Protein AF-A0A836TTW0-F1 (afdb_monomer_lite)

pLDDT: mean 84.46, std 12.42, range [43.44, 98.56]

Radius of gyration: 92.81 Å; chains: 1; bounding box: 149×37×256 Å

Sequence (320 aa):
MKIKDKFIVSSIVMGLIPAIVVTVMLSSFYLKEARISLEQVDKEESLQLVEDMKKTVMKTVATTVVILIIVYGAIGIILGKYISAPLSNFVNLAKDISKDLSSGQGSLQHRLDETRKDETGSIASVINELLEMYKELISKLSEAGQSVSLASNEVKSTVANTIDGLSESKSNIDQLVISMDQMTLAIAEVAKSASFTAATASKADAEAQQGNIVVGETVDSIKVLAEGFQQTTQVMEELRQDSDNIGSVLTVIEDIAEQTNLLALNAAIEAARAGEQGRGFAVVADEVRTLARRTQDSTVEIQTIVEHLQKTNRKCSLCY

Secondary structure (DSSP, 8-state):
--THHHHHHHHHHHHHHHHHHHHHHHHHHHHHHHHHHTTTS-TTHHHHHHHHHHHHHHHHHHHHHHHHHHHHHHHHHHHIIIIIHHHHHHHHHHHHHHHHHHTT---TT--------SHHHHHHHHHHHHHHHHHHHHHHHHHHHHHHHHHHHHHHHHHHHHHHHHHHHHHHHHHHHHHHHHHHHHHHHHHHHHHHHHHHHHHHHHHHHHHHHHHHHHHHHHHHHHHHHHHHHHHHHHHHHHHHHHHHHHHHHHHHHHHHHHHHHHHHHHHHHTGGGGHHHHHHHHHHHHHHHHHHHHHHHHHHHHHHHHHHHHHHHTT-

Structure (mmCIF, N/CA/C/O backbone):
data_AF-A0A836TTW0-F1
#
_entry.id   AF-A0A836TTW0-F1
#
loop_
_atom_site.group_PDB
_atom_site.id
_atom_site.type_symbol
_atom_site.label_atom_id
_atom_site.label_alt_id
_atom_site.label_comp_id
_atom_site.label_asym_id
_atom_site.label_entity_id
_atom_site.label_seq_id
_atom_site.pdbx_PDB_ins_code
_atom_site.Cartn_x
_atom_site.Cartn_y
_atom_site.Cartn_z
_atom_site.occupancy
_atom_site.B_iso_or_equiv
_atom_site.auth_seq_id
_atom_site.auth_comp_id
_atom_site.auth_asym_id
_atom_site.auth_atom_id
_atom_site.pdbx_PDB_model_num
ATOM 1 N N . MET A 1 1 ? 57.435 -0.333 -80.090 1.00 43.44 1 MET A N 1
ATOM 2 C CA . MET A 1 1 ? 57.136 0.405 -81.335 1.00 43.44 1 MET A CA 1
ATOM 3 C C . MET A 1 1 ? 55.752 0.013 -81.800 1.00 43.44 1 MET A C 1
ATOM 5 O O . MET A 1 1 ? 55.554 -1.026 -82.412 1.00 43.44 1 MET A O 1
ATOM 9 N N . LYS A 1 2 ? 54.772 0.759 -81.299 1.00 43.84 2 LYS A N 1
ATOM 10 C CA . LYS A 1 2 ? 53.334 0.481 -81.365 1.00 43.84 2 LYS A CA 1
ATOM 11 C C . LYS A 1 2 ? 52.746 1.378 -82.449 1.00 43.84 2 LYS A C 1
ATOM 13 O O . LYS A 1 2 ? 53.226 2.493 -82.549 1.00 43.84 2 LYS A O 1
ATOM 18 N N . ILE A 1 3 ? 51.750 0.893 -83.195 1.00 47.41 3 ILE A N 1
ATOM 19 C CA . ILE A 1 3 ? 50.693 1.550 -84.016 1.00 47.41 3 ILE A CA 1
ATOM 20 C C . ILE A 1 3 ? 50.911 3.022 -84.477 1.00 47.41 3 ILE A C 1
ATOM 22 O O . ILE A 1 3 ? 50.726 3.305 -85.656 1.00 47.41 3 ILE A O 1
ATOM 26 N N . LYS A 1 4 ? 51.345 3.925 -83.589 1.00 53.16 4 LYS A N 1
ATOM 27 C CA . LYS A 1 4 ? 51.879 5.286 -83.804 1.00 53.16 4 LYS A CA 1
ATOM 28 C C . LYS A 1 4 ? 52.775 5.424 -85.038 1.00 53.16 4 LYS A C 1
ATOM 30 O O . LYS A 1 4 ? 52.479 6.236 -85.908 1.00 53.16 4 LYS A O 1
ATOM 35 N N . ASP A 1 5 ? 53.827 4.611 -85.129 1.00 54.88 5 ASP A N 1
ATOM 36 C CA . ASP A 1 5 ? 54.750 4.694 -86.266 1.00 54.88 5 ASP A CA 1
ATOM 37 C C . ASP A 1 5 ? 54.059 4.179 -87.531 1.00 54.88 5 ASP A C 1
ATOM 39 O O . ASP A 1 5 ? 54.187 4.777 -88.587 1.00 54.88 5 ASP A O 1
ATOM 43 N N . LYS A 1 6 ? 53.220 3.140 -87.422 1.00 56.81 6 LYS A N 1
ATOM 44 C CA . LYS A 1 6 ? 52.509 2.564 -88.572 1.00 56.81 6 LYS A CA 1
ATOM 45 C C . LYS A 1 6 ? 51.498 3.517 -89.205 1.00 56.81 6 LYS A C 1
ATOM 47 O O . LYS A 1 6 ? 51.415 3.512 -90.421 1.00 56.81 6 LYS A O 1
ATOM 52 N N . PHE A 1 7 ? 50.742 4.312 -88.447 1.00 58.62 7 PHE A N 1
ATOM 53 C CA . PHE A 1 7 ? 49.696 5.162 -89.038 1.00 58.62 7 PHE A CA 1
ATOM 54 C C . PHE A 1 7 ? 50.272 6.409 -89.722 1.00 58.62 7 PHE A C 1
ATOM 56 O O . PHE A 1 7 ? 49.893 6.729 -90.846 1.00 58.62 7 PHE A O 1
ATOM 63 N N . ILE A 1 8 ? 51.245 7.069 -89.083 1.00 59.22 8 ILE A N 1
ATOM 64 C CA . ILE A 1 8 ? 51.940 8.226 -89.665 1.00 59.22 8 ILE A CA 1
ATOM 65 C C . ILE A 1 8 ? 52.774 7.778 -90.866 1.00 59.22 8 ILE A C 1
ATOM 67 O O . ILE A 1 8 ? 52.671 8.374 -91.935 1.00 59.22 8 ILE A O 1
ATOM 71 N N . VAL A 1 9 ? 53.535 6.685 -90.724 1.00 61.62 9 VAL A N 1
ATOM 72 C CA . VAL A 1 9 ? 54.310 6.123 -91.837 1.00 61.62 9 VAL A CA 1
ATOM 73 C C . VAL A 1 9 ? 53.377 5.653 -92.948 1.00 61.62 9 VAL A C 1
ATOM 75 O O . VAL A 1 9 ? 53.634 5.977 -94.094 1.00 61.62 9 VAL A O 1
ATOM 78 N N . SER A 1 10 ? 52.260 4.979 -92.653 1.00 63.03 10 SER A N 1
ATOM 79 C CA . SER A 1 10 ? 51.314 4.533 -93.687 1.00 63.03 10 SER A CA 1
ATOM 80 C C . SER A 1 10 ? 50.671 5.700 -94.433 1.00 63.03 10 SER A C 1
ATOM 82 O O . SER A 1 10 ? 50.582 5.638 -95.652 1.00 63.03 10 SER A O 1
ATOM 84 N N . SER A 1 11 ? 50.240 6.758 -93.740 1.00 63.38 11 SER A N 1
ATOM 85 C CA . SER A 1 11 ? 49.608 7.921 -94.380 1.00 63.38 11 SER A CA 1
ATOM 86 C C . SER A 1 11 ? 50.600 8.691 -95.260 1.00 63.38 11 SER A C 1
ATOM 88 O O . SER A 1 11 ? 50.298 9.030 -96.403 1.00 63.38 11 SER A O 1
ATOM 90 N N . ILE A 1 12 ? 51.836 8.867 -94.779 1.00 66.44 12 ILE A N 1
ATOM 91 C CA . ILE A 1 12 ? 52.916 9.483 -95.557 1.00 66.44 12 ILE A CA 1
ATOM 92 C C . ILE A 1 12 ? 53.273 8.620 -96.770 1.00 66.44 12 ILE A C 1
ATOM 94 O O . ILE A 1 12 ? 53.338 9.128 -97.884 1.00 66.44 12 ILE A O 1
ATOM 98 N N . VAL A 1 13 ? 53.458 7.312 -96.579 1.00 67.06 13 VAL A N 1
ATOM 99 C CA . VAL A 1 13 ? 53.825 6.367 -97.646 1.00 67.06 13 VAL A CA 1
ATOM 100 C C . VAL A 1 13 ? 52.740 6.294 -98.726 1.00 67.06 13 VAL A C 1
ATOM 102 O O . VAL A 1 13 ? 53.069 6.244 -99.911 1.00 67.06 13 VAL A O 1
ATOM 105 N N . MET A 1 14 ? 51.460 6.368 -98.349 1.00 70.06 14 MET A N 1
ATOM 106 C CA . MET A 1 14 ? 50.333 6.330 -99.288 1.00 70.06 14 MET A CA 1
ATOM 107 C C . MET A 1 14 ? 50.259 7.576 -100.189 1.00 70.06 14 MET A C 1
ATOM 109 O O . MET A 1 14 ? 49.816 7.459 -101.327 1.00 70.06 14 MET A O 1
ATOM 113 N N . GLY A 1 15 ? 50.726 8.742 -99.724 1.00 69.44 15 GLY A N 1
ATOM 114 C CA . GLY A 1 15 ? 50.803 9.973 -100.529 1.00 69.44 15 GLY A CA 1
ATOM 115 C C . GLY A 1 15 ? 52.112 10.137 -101.314 1.00 69.44 15 GLY A C 1
ATOM 116 O O . GLY A 1 15 ? 52.113 10.659 -102.431 1.00 69.44 15 GLY A O 1
ATOM 117 N N . LEU A 1 16 ? 53.232 9.655 -100.764 1.00 74.75 16 LEU A N 1
ATOM 118 C CA . LEU A 1 16 ? 54.568 9.816 -101.349 1.00 74.75 16 LEU A CA 1
ATOM 119 C C . LEU A 1 16 ? 54.784 8.920 -102.576 1.00 74.75 16 LEU A C 1
ATOM 121 O O . LEU A 1 16 ? 55.350 9.365 -103.574 1.00 74.75 16 LEU A O 1
ATOM 125 N N . ILE A 1 17 ? 54.322 7.664 -102.510 1.00 74.69 17 ILE A N 1
ATOM 126 C CA . ILE A 1 17 ? 54.526 6.678 -103.582 1.00 74.69 17 ILE A CA 1
ATOM 127 C C . ILE A 1 17 ? 53.859 7.124 -104.897 1.00 74.69 17 ILE A C 1
ATOM 129 O O . ILE A 1 17 ? 54.565 7.176 -105.906 1.00 74.69 17 ILE A O 1
ATOM 133 N N . PRO A 1 18 ? 52.564 7.506 -104.940 1.00 78.50 18 PRO A N 1
ATOM 134 C CA . PRO A 1 18 ? 51.927 7.953 -106.180 1.00 78.50 18 PRO A CA 1
ATOM 135 C C . PRO A 1 18 ? 52.595 9.198 -106.771 1.00 78.50 18 PRO A C 1
ATOM 137 O O . PRO A 1 18 ? 52.800 9.266 -107.980 1.00 78.50 18 PRO A O 1
ATOM 140 N N . ALA A 1 19 ? 52.988 10.160 -105.927 1.00 75.06 19 ALA A N 1
ATOM 141 C CA . ALA A 1 19 ? 53.633 11.395 -106.369 1.00 75.06 19 ALA A CA 1
ATOM 142 C C . ALA A 1 19 ? 55.003 11.138 -107.023 1.00 75.06 19 ALA A C 1
ATOM 144 O O . ALA A 1 19 ? 55.306 11.702 -108.078 1.00 75.06 19 ALA A O 1
ATOM 145 N N . ILE A 1 20 ? 55.815 10.244 -106.444 1.00 77.50 20 ILE A N 1
ATOM 146 C CA . ILE A 1 20 ? 57.096 9.834 -107.036 1.00 77.50 20 ILE A CA 1
ATOM 147 C C . ILE A 1 20 ? 56.867 9.072 -108.344 1.00 77.50 20 ILE A C 1
ATOM 149 O O . ILE A 1 20 ? 57.525 9.372 -109.338 1.00 77.50 20 ILE A O 1
ATOM 153 N N . VAL A 1 21 ? 55.916 8.131 -108.377 1.00 79.19 21 VAL A N 1
ATOM 154 C CA . VAL A 1 21 ? 55.604 7.345 -109.584 1.00 79.19 21 VAL A CA 1
ATOM 155 C C . VAL A 1 21 ? 55.172 8.252 -110.739 1.00 79.19 21 VAL A C 1
ATOM 157 O O . VAL A 1 21 ? 55.681 8.101 -111.849 1.00 79.19 21 VAL A O 1
ATOM 160 N N . VAL A 1 22 ? 54.303 9.234 -110.485 1.00 81.00 22 VAL A N 1
ATOM 161 C CA . VAL A 1 22 ? 53.867 10.216 -111.493 1.00 81.00 22 VAL A CA 1
ATOM 162 C C . VAL A 1 22 ? 55.042 11.062 -111.993 1.00 81.00 22 VAL A C 1
ATOM 164 O O . VAL A 1 22 ? 55.183 11.260 -113.198 1.00 81.00 22 VAL A O 1
ATOM 167 N N . THR A 1 23 ? 55.933 11.498 -111.097 1.00 79.50 23 THR A N 1
ATOM 168 C CA . THR A 1 23 ? 57.125 12.294 -111.453 1.00 79.50 23 THR A CA 1
ATOM 169 C C . THR A 1 23 ? 58.100 11.498 -112.334 1.00 79.50 23 THR A C 1
ATOM 171 O O . THR A 1 23 ? 58.610 12.005 -113.339 1.00 79.50 23 THR A O 1
ATOM 174 N N . VAL A 1 24 ? 58.323 10.220 -112.014 1.00 77.56 24 VAL A N 1
ATOM 175 C CA . VAL A 1 24 ? 59.167 9.318 -112.817 1.00 77.56 24 VAL A CA 1
ATOM 176 C C . VAL A 1 24 ? 58.512 8.999 -114.167 1.00 77.56 24 VAL A C 1
ATOM 178 O O . VAL A 1 24 ? 59.189 9.003 -115.194 1.00 77.56 24 VAL A O 1
ATOM 181 N N . MET A 1 25 ? 57.192 8.792 -114.213 1.00 79.81 25 MET A N 1
ATOM 182 C CA . MET A 1 25 ? 56.483 8.569 -115.478 1.00 79.81 25 MET A CA 1
ATOM 183 C C . MET A 1 25 ? 56.538 9.789 -116.402 1.00 79.81 25 MET A C 1
ATOM 185 O O . MET A 1 25 ? 56.925 9.637 -117.561 1.00 79.81 25 MET A O 1
ATOM 189 N N . LEU A 1 26 ? 56.232 10.991 -115.902 1.00 77.12 26 LEU A N 1
ATOM 190 C CA . LEU A 1 26 ? 56.311 12.236 -116.679 1.00 77.12 26 LEU A CA 1
ATOM 191 C C . LEU A 1 26 ? 57.721 12.462 -117.234 1.00 77.12 26 LEU A C 1
ATOM 193 O O . LEU A 1 26 ? 57.886 12.709 -118.424 1.00 77.12 26 LEU A O 1
ATOM 197 N N . SER A 1 27 ? 58.753 12.308 -116.404 1.00 75.31 27 SER A N 1
ATOM 198 C CA . SER A 1 27 ? 60.145 12.461 -116.851 1.00 75.31 27 SER A CA 1
ATOM 199 C C . SER A 1 27 ? 60.568 11.414 -117.888 1.00 75.31 27 SER A C 1
ATOM 201 O O . SER A 1 27 ? 61.250 11.755 -118.855 1.00 75.31 27 SER A O 1
ATOM 203 N N . SER A 1 28 ? 60.118 10.160 -117.753 1.00 74.19 28 SER A N 1
ATOM 204 C CA . SER A 1 28 ? 60.340 9.122 -118.770 1.00 74.19 28 SER A CA 1
ATOM 205 C C . SER A 1 28 ? 59.624 9.423 -120.094 1.00 74.19 28 SER A C 1
ATOM 207 O O . SER A 1 28 ? 60.166 9.139 -121.163 1.00 74.19 28 SER A O 1
ATOM 209 N N . PHE A 1 29 ? 58.442 10.047 -120.032 1.00 78.44 29 PHE A N 1
ATOM 210 C CA . PHE A 1 29 ? 57.673 10.477 -121.197 1.00 78.44 29 PHE A CA 1
ATOM 211 C C . PHE A 1 29 ? 58.389 11.606 -121.952 1.00 78.44 29 PHE A C 1
ATOM 213 O O . PHE A 1 29 ? 58.624 11.469 -123.152 1.00 78.44 29 PHE A O 1
ATOM 220 N N . TYR A 1 30 ? 58.849 12.649 -121.249 1.00 75.06 30 TYR A N 1
ATOM 221 C CA . TYR A 1 30 ? 59.622 13.745 -121.851 1.00 75.06 30 TYR A CA 1
ATOM 222 C C . TYR A 1 30 ? 60.936 13.267 -122.485 1.00 75.06 30 TYR A C 1
ATOM 224 O O . TYR A 1 30 ? 61.300 13.710 -123.573 1.00 75.06 30 TYR A O 1
ATOM 232 N N . LEU A 1 31 ? 61.638 12.320 -121.850 1.00 72.19 31 LEU A N 1
ATOM 233 C CA . LEU A 1 31 ? 62.840 11.713 -122.435 1.00 72.19 31 LEU A CA 1
ATOM 234 C C . LEU A 1 31 ? 62.533 10.910 -123.704 1.00 72.19 31 LEU A C 1
ATOM 236 O O . LEU A 1 31 ? 63.365 10.864 -124.610 1.00 72.19 31 LEU A O 1
ATOM 240 N N . LYS A 1 32 ? 61.361 10.267 -123.775 1.00 75.06 32 LYS A N 1
ATOM 241 C CA . LYS A 1 32 ? 60.930 9.514 -124.956 1.00 75.06 32 LYS A CA 1
ATOM 242 C C . LYS A 1 32 ? 60.561 10.445 -126.110 1.00 75.06 32 LYS A C 1
ATOM 244 O O . LYS A 1 32 ? 61.016 10.187 -127.220 1.00 75.06 32 LYS A O 1
ATOM 249 N N . GLU A 1 33 ? 59.809 11.518 -125.857 1.00 73.38 33 GLU A N 1
ATOM 250 C CA . GLU A 1 33 ? 59.508 12.538 -126.874 1.00 73.38 33 GLU A CA 1
ATOM 251 C C . GLU A 1 33 ? 60.786 13.159 -127.432 1.00 73.38 33 GLU A C 1
ATOM 253 O O . GLU A 1 33 ? 61.000 13.154 -128.638 1.00 73.38 33 GLU A O 1
ATOM 258 N N . ALA A 1 34 ? 61.689 13.607 -126.563 1.00 68.81 34 ALA A N 1
ATOM 259 C CA . ALA A 1 34 ? 62.902 14.268 -127.014 1.00 68.81 34 ALA A CA 1
ATOM 260 C C . ALA A 1 34 ? 63.887 13.318 -127.728 1.00 68.81 34 ALA A C 1
ATOM 262 O O . ALA A 1 34 ? 64.642 13.756 -128.592 1.00 68.81 34 ALA A O 1
ATOM 263 N N . ARG A 1 35 ? 63.841 12.004 -127.445 1.00 67.25 35 ARG A N 1
ATOM 264 C CA . ARG A 1 35 ? 64.564 10.986 -128.229 1.00 67.25 35 ARG A CA 1
ATOM 265 C C . ARG A 1 35 ? 64.017 10.860 -129.655 1.00 67.25 35 ARG A C 1
ATOM 267 O O . ARG A 1 35 ? 64.815 10.709 -130.571 1.00 67.25 35 ARG A O 1
ATOM 274 N N . ILE A 1 36 ? 62.695 10.928 -129.835 1.00 68.50 36 ILE A N 1
ATOM 275 C CA . ILE A 1 36 ? 62.040 10.864 -131.155 1.00 68.50 36 ILE A CA 1
ATOM 276 C C . ILE A 1 36 ? 62.398 12.106 -131.989 1.00 68.50 36 ILE A C 1
ATOM 278 O O . ILE A 1 36 ? 62.680 11.989 -133.177 1.00 68.50 36 ILE A O 1
ATOM 282 N N . SER A 1 37 ? 62.481 13.284 -131.363 1.00 64.81 37 SER A N 1
ATOM 283 C CA . SER A 1 37 ? 62.872 14.538 -132.027 1.00 64.81 37 SER A CA 1
ATOM 284 C C . SER A 1 37 ? 64.331 14.566 -132.511 1.00 64.81 37 SER A C 1
ATOM 286 O O . SER A 1 37 ? 64.659 15.325 -133.417 1.00 64.81 37 SER A O 1
ATOM 288 N N . LEU A 1 38 ? 65.213 13.756 -131.911 1.00 62.78 38 LEU A N 1
ATOM 289 C CA . LEU A 1 38 ? 66.653 13.716 -132.211 1.00 62.78 38 LEU A CA 1
ATOM 290 C C . LEU A 1 38 ? 67.035 12.680 -133.280 1.00 62.78 38 LEU A C 1
ATOM 292 O O . LEU A 1 38 ? 68.167 12.687 -133.754 1.00 62.78 38 LEU A O 1
ATOM 296 N N . GLU A 1 39 ? 66.096 11.835 -133.716 1.00 63.56 39 GLU A N 1
ATOM 297 C CA . GLU A 1 39 ? 66.309 10.814 -134.757 1.00 63.56 39 GLU A CA 1
ATOM 298 C C . GLU A 1 39 ? 66.408 11.408 -136.185 1.00 63.56 39 GLU A C 1
ATOM 300 O O . GLU A 1 39 ? 66.714 10.692 -137.135 1.00 63.56 39 GLU A O 1
ATOM 305 N N . GLN A 1 40 ? 66.203 12.726 -136.345 1.00 59.44 40 GLN A N 1
ATOM 306 C CA . GLN A 1 40 ? 66.299 13.463 -137.619 1.00 59.44 40 GLN A CA 1
ATOM 307 C C . GLN A 1 40 ? 67.584 14.314 -137.772 1.00 59.44 40 GLN A C 1
ATOM 309 O O . GLN A 1 40 ? 67.710 15.045 -138.753 1.00 59.44 40 GLN A O 1
ATOM 314 N N . VAL A 1 41 ? 68.539 14.226 -136.835 1.00 57.00 41 VAL A N 1
ATOM 315 C CA . VAL A 1 41 ? 69.765 15.055 -136.779 1.00 57.00 41 VAL A CA 1
ATOM 316 C C . VAL A 1 41 ? 71.024 14.169 -136.805 1.00 57.00 41 VAL A C 1
ATOM 318 O O . VAL A 1 41 ? 70.976 13.009 -136.401 1.00 57.00 41 VAL A O 1
ATOM 321 N N . ASP A 1 42 ? 72.141 14.700 -137.312 1.00 56.28 42 ASP A N 1
ATOM 322 C CA . ASP A 1 42 ? 73.424 14.009 -137.521 1.00 56.28 42 ASP A CA 1
ATOM 323 C C . ASP A 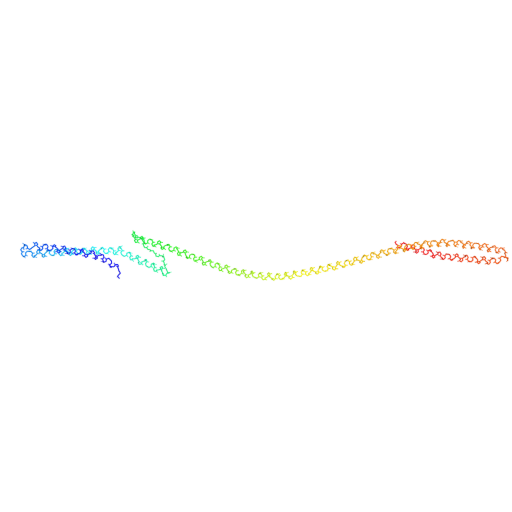1 42 ? 73.914 13.200 -136.290 1.00 56.28 42 ASP A C 1
ATOM 325 O O . ASP A 1 42 ? 73.687 13.568 -135.129 1.00 56.28 42 ASP A O 1
ATOM 329 N N . LYS A 1 43 ? 74.558 12.050 -136.535 1.00 59.44 43 LYS A N 1
ATOM 330 C CA . LYS A 1 43 ? 74.733 10.960 -135.543 1.00 59.44 43 LYS A CA 1
ATOM 331 C C . LYS A 1 43 ? 75.721 11.262 -134.408 1.00 59.44 43 LYS A C 1
ATOM 333 O O . LYS A 1 43 ? 75.663 10.580 -133.388 1.00 59.44 43 LYS A O 1
ATOM 338 N N . GLU A 1 44 ? 76.607 12.245 -134.559 1.00 58.97 44 GLU A N 1
ATOM 339 C CA . GLU A 1 44 ? 77.603 12.601 -133.530 1.00 58.97 44 GLU A CA 1
ATOM 340 C C . GLU A 1 44 ? 77.132 13.717 -132.579 1.00 58.97 44 GLU A C 1
ATOM 342 O O . GLU A 1 44 ? 77.328 13.599 -131.369 1.00 58.97 44 GLU A O 1
ATOM 347 N N . GLU A 1 45 ? 76.436 14.750 -133.071 1.00 60.03 45 GLU A N 1
ATOM 348 C CA . GLU A 1 45 ? 75.935 15.865 -132.238 1.00 60.03 45 GLU A CA 1
ATOM 349 C C . GLU A 1 45 ? 74.700 15.473 -131.403 1.00 60.03 45 GLU A C 1
ATOM 351 O O . GLU A 1 45 ? 74.542 15.882 -130.249 1.00 60.03 45 GLU A O 1
ATOM 356 N N . SER A 1 46 ? 73.843 14.606 -131.952 1.00 60.72 46 SER A N 1
ATOM 357 C CA . SER A 1 46 ? 72.634 14.108 -131.279 1.00 60.72 46 SER A CA 1
ATOM 358 C C . SER A 1 46 ? 72.942 13.273 -130.028 1.00 60.72 46 SER A C 1
ATOM 360 O O . SER A 1 46 ? 72.185 13.311 -129.057 1.00 60.72 46 SER A O 1
ATOM 362 N N . LEU A 1 47 ? 74.071 12.556 -129.999 1.00 65.25 47 LEU A N 1
ATOM 363 C CA . LEU A 1 47 ? 74.461 11.696 -128.877 1.00 65.25 47 LEU A CA 1
ATOM 364 C C . LEU A 1 47 ? 74.856 12.503 -127.629 1.00 65.25 47 LEU A C 1
ATOM 366 O O . LEU A 1 47 ? 74.409 12.164 -126.530 1.00 65.25 47 LEU A O 1
ATOM 370 N N . GLN A 1 48 ? 75.603 13.601 -127.795 1.00 66.81 48 GLN A N 1
ATOM 371 C CA . GLN A 1 48 ? 75.956 14.499 -126.686 1.00 66.81 48 GLN A CA 1
ATOM 372 C C . GLN A 1 48 ? 74.729 15.244 -126.146 1.00 66.81 48 GLN A C 1
ATOM 374 O O . GLN A 1 48 ? 74.541 15.323 -124.930 1.00 66.81 48 GLN A O 1
ATOM 379 N N . LEU A 1 49 ? 73.835 15.703 -127.031 1.00 69.75 49 LEU A N 1
ATOM 380 C CA . LEU A 1 49 ? 72.612 16.397 -126.625 1.00 69.75 49 LEU A CA 1
ATOM 381 C C . LEU A 1 49 ? 71.670 15.480 -125.824 1.00 69.75 49 LEU A C 1
ATOM 383 O O . LEU A 1 49 ? 71.122 15.891 -124.800 1.00 69.75 49 LEU A O 1
ATOM 387 N N . VAL A 1 50 ? 71.516 14.213 -126.239 1.00 70.62 50 VAL A N 1
ATOM 388 C CA . VAL A 1 50 ? 70.745 13.210 -125.482 1.00 70.62 50 VAL A CA 1
ATOM 389 C C . VAL A 1 50 ? 71.363 12.963 -124.105 1.00 70.62 50 VAL A C 1
ATOM 391 O O . VAL A 1 50 ? 70.630 12.768 -123.134 1.00 70.62 50 VAL A O 1
ATOM 394 N N . GLU A 1 51 ? 72.689 12.944 -123.993 1.00 74.88 51 GLU A N 1
ATOM 395 C CA . GLU A 1 51 ? 73.375 12.656 -122.733 1.00 74.88 51 GLU A CA 1
ATOM 396 C C . GLU A 1 51 ? 73.270 13.813 -121.727 1.00 74.88 51 GLU A C 1
ATOM 398 O O . GLU A 1 51 ? 72.961 13.582 -120.552 1.00 74.88 51 GLU A O 1
ATOM 403 N N . ASP A 1 52 ? 73.392 15.059 -122.183 1.00 75.44 52 ASP A N 1
ATOM 404 C CA . ASP A 1 52 ? 73.190 16.244 -121.341 1.00 75.44 52 ASP A CA 1
ATOM 405 C C . ASP A 1 52 ? 71.724 16.448 -120.955 1.00 75.44 52 ASP A C 1
ATOM 407 O O . ASP A 1 52 ? 71.403 16.830 -119.822 1.00 75.44 52 ASP A O 1
ATOM 411 N N . MET A 1 53 ? 70.803 16.104 -121.851 1.00 75.31 53 MET A N 1
ATOM 412 C CA . MET A 1 53 ? 69.377 16.141 -121.565 1.00 75.31 53 MET A CA 1
ATOM 413 C C . MET A 1 53 ? 68.974 15.027 -120.584 1.00 75.31 53 MET A C 1
ATOM 415 O O . MET A 1 53 ? 68.217 15.283 -119.647 1.00 75.31 53 MET A O 1
ATOM 419 N N . LYS A 1 54 ? 69.560 13.822 -120.686 1.00 75.62 54 LYS A N 1
ATOM 420 C CA . LYS A 1 54 ? 69.430 12.767 -119.662 1.00 75.62 54 LYS A CA 1
ATOM 421 C C . LYS A 1 54 ? 69.964 13.219 -118.306 1.00 75.62 54 LYS A C 1
ATOM 423 O O . LYS A 1 54 ? 69.297 12.988 -117.299 1.00 75.62 54 LYS A O 1
ATOM 428 N N . LYS A 1 55 ? 71.128 13.878 -118.256 1.00 78.19 55 LYS A N 1
ATOM 429 C CA . LYS A 1 55 ? 71.683 14.431 -117.007 1.00 78.19 55 LYS A CA 1
ATOM 430 C C . LYS A 1 55 ? 70.775 15.502 -116.409 1.00 78.19 55 LYS A C 1
ATOM 432 O O . LYS A 1 55 ? 70.536 15.486 -115.203 1.00 78.19 55 LYS A O 1
ATOM 437 N N . THR A 1 56 ? 70.234 16.397 -117.234 1.00 77.81 56 THR A N 1
ATOM 438 C CA . THR A 1 56 ? 69.338 17.472 -116.786 1.00 77.81 56 THR A CA 1
ATOM 439 C C . THR A 1 56 ? 68.021 16.911 -116.251 1.00 77.81 56 THR A C 1
ATOM 441 O O . THR A 1 56 ? 67.606 17.293 -115.159 1.00 77.81 56 THR A O 1
ATOM 444 N N . VAL A 1 57 ? 67.416 15.942 -116.948 1.00 79.62 57 VAL A N 1
ATOM 445 C CA . VAL A 1 57 ? 66.195 15.263 -116.484 1.00 79.62 57 VAL A CA 1
ATOM 446 C C . VAL A 1 57 ? 66.454 14.432 -115.224 1.00 79.62 57 VAL A C 1
ATOM 448 O O . VAL A 1 57 ? 65.676 14.503 -114.278 1.00 79.62 57 VAL A O 1
ATOM 451 N N . MET A 1 58 ? 67.562 13.687 -115.139 1.00 78.69 58 MET A N 1
ATOM 452 C CA . MET A 1 58 ? 67.899 12.967 -113.903 1.00 78.69 58 MET A CA 1
ATOM 453 C C . MET A 1 58 ? 68.116 13.920 -112.726 1.00 78.69 58 MET A C 1
ATOM 455 O O . MET A 1 58 ? 67.687 13.617 -111.614 1.00 78.69 58 MET A O 1
ATOM 459 N N . LYS A 1 59 ? 68.728 15.088 -112.955 1.00 82.12 59 LYS A N 1
ATOM 460 C CA . LYS A 1 59 ? 68.927 16.096 -111.911 1.00 82.12 59 LYS A CA 1
ATOM 461 C C . LYS A 1 59 ? 67.601 16.698 -111.440 1.00 82.12 59 LYS A C 1
ATOM 463 O O . LYS A 1 59 ? 67.426 16.841 -110.235 1.00 82.12 59 LYS A O 1
ATOM 468 N N . THR A 1 60 ? 66.663 17.011 -112.338 1.00 78.50 60 THR A N 1
ATOM 469 C CA . THR A 1 60 ? 65.343 17.554 -111.959 1.00 78.50 60 THR A CA 1
ATOM 470 C C . THR A 1 60 ? 64.451 16.517 -111.273 1.00 78.50 60 THR A C 1
ATOM 472 O O . THR A 1 60 ? 63.749 16.844 -110.315 1.00 78.50 60 THR A O 1
ATOM 475 N N . VAL A 1 61 ? 64.507 15.248 -111.686 1.00 82.12 61 VAL A N 1
ATOM 476 C CA . VAL A 1 61 ? 63.819 14.146 -110.988 1.00 82.12 61 VAL A CA 1
ATOM 477 C C . VAL A 1 61 ? 64.421 13.926 -109.600 1.00 82.12 61 VAL A C 1
ATOM 479 O O . VAL A 1 61 ? 63.690 13.822 -108.619 1.00 82.12 61 VAL A O 1
ATOM 482 N N . ALA A 1 62 ? 65.750 13.917 -109.478 1.00 81.88 62 ALA A N 1
ATOM 483 C CA . ALA A 1 62 ? 66.407 13.762 -108.184 1.00 81.88 62 ALA A CA 1
ATOM 484 C C . ALA A 1 62 ? 66.050 14.905 -107.218 1.00 81.88 62 ALA A C 1
ATOM 486 O O . ALA A 1 62 ? 65.721 14.644 -106.062 1.00 81.88 62 ALA A O 1
ATOM 487 N N . THR A 1 63 ? 66.051 16.164 -107.673 1.00 82.69 63 THR A N 1
ATOM 488 C CA . THR A 1 63 ? 65.697 17.305 -106.810 1.00 82.69 63 THR A CA 1
ATOM 489 C C . THR A 1 63 ? 64.226 17.299 -106.404 1.00 82.69 63 THR A C 1
ATOM 491 O O . THR A 1 63 ? 63.927 17.546 -105.238 1.00 82.69 63 THR A O 1
ATOM 494 N N . THR A 1 64 ? 63.301 16.970 -107.310 1.00 80.56 64 THR A N 1
ATOM 495 C CA . THR A 1 64 ? 61.864 16.878 -106.987 1.00 80.56 64 THR A CA 1
ATOM 496 C C . THR A 1 64 ? 61.562 15.751 -106.000 1.00 80.56 64 THR A C 1
ATOM 498 O O . THR A 1 64 ? 60.827 15.972 -105.038 1.00 80.56 64 THR A O 1
ATOM 501 N N . VAL A 1 65 ? 62.186 14.578 -106.153 1.00 82.69 65 VAL A N 1
ATOM 502 C CA . VAL A 1 65 ? 62.055 13.470 -105.190 1.00 82.69 65 VAL A CA 1
ATOM 503 C C . VAL A 1 65 ? 62.604 13.862 -103.815 1.00 82.69 65 VAL A C 1
ATOM 505 O O . VAL A 1 65 ? 61.947 13.608 -102.806 1.00 82.69 65 VAL A O 1
ATOM 508 N N . VAL A 1 66 ? 63.758 14.536 -103.753 1.00 86.00 66 VAL A N 1
ATOM 509 C CA . VAL A 1 66 ? 64.324 15.033 -102.486 1.00 86.00 66 VAL A CA 1
ATOM 510 C C . VAL A 1 66 ? 63.389 16.045 -101.817 1.00 86.00 66 VAL A C 1
ATOM 512 O O . VAL A 1 66 ? 63.147 15.940 -100.616 1.00 86.00 66 VAL A O 1
ATOM 515 N N . ILE A 1 67 ? 62.802 16.979 -102.574 1.00 85.50 67 ILE A N 1
ATOM 516 C CA . ILE A 1 67 ? 61.832 17.950 -102.041 1.00 85.50 67 ILE A CA 1
ATOM 517 C C . ILE A 1 67 ? 60.595 17.236 -101.487 1.00 85.50 67 ILE A C 1
ATOM 519 O O . ILE A 1 67 ? 60.160 17.558 -100.384 1.00 85.50 67 ILE A O 1
ATOM 523 N N . LEU A 1 68 ? 60.053 16.240 -102.196 1.00 83.19 68 LEU A N 1
ATOM 524 C CA . LEU A 1 68 ? 58.912 15.461 -101.707 1.00 83.19 68 LEU A CA 1
ATOM 525 C C . LEU A 1 68 ? 59.252 14.728 -100.404 1.00 83.19 68 LEU A C 1
ATOM 527 O O . LEU A 1 68 ? 58.482 14.803 -99.448 1.00 83.19 68 LEU A O 1
ATOM 531 N N . ILE A 1 69 ? 60.420 14.088 -100.319 1.00 83.75 69 ILE A N 1
ATOM 532 C CA . ILE A 1 69 ? 60.875 13.426 -99.087 1.00 83.75 69 ILE A CA 1
ATOM 533 C C . ILE A 1 69 ? 60.978 14.432 -97.932 1.00 83.75 69 ILE A C 1
ATOM 535 O O . ILE A 1 69 ? 60.523 14.137 -96.827 1.00 83.75 69 ILE A O 1
ATOM 539 N N . ILE A 1 70 ? 61.516 15.630 -98.179 1.00 85.88 70 ILE A N 1
ATOM 540 C CA . ILE A 1 70 ? 61.640 16.681 -97.159 1.00 85.88 70 ILE A CA 1
ATOM 541 C C . ILE A 1 70 ? 60.264 17.188 -96.713 1.00 85.88 70 ILE A C 1
ATOM 543 O O . ILE A 1 70 ? 60.021 17.281 -95.513 1.00 85.88 70 ILE A O 1
ATOM 547 N N . VAL A 1 71 ? 59.353 17.489 -97.642 1.00 84.38 71 VAL A N 1
ATOM 548 C CA . VAL A 1 71 ? 58.016 18.028 -97.331 1.00 84.38 71 VAL A CA 1
ATOM 549 C C . VAL A 1 71 ? 57.196 17.023 -96.532 1.00 84.38 71 VAL A C 1
ATOM 551 O O . VAL A 1 71 ? 56.661 17.354 -95.477 1.00 84.38 71 VAL A O 1
ATOM 554 N N . TYR A 1 72 ? 57.133 15.775 -96.982 1.00 82.06 72 TYR A N 1
ATOM 555 C CA . TYR A 1 72 ? 56.392 14.741 -96.270 1.00 82.06 72 TYR A CA 1
ATOM 556 C C . TYR A 1 72 ? 57.076 14.311 -94.968 1.00 82.06 72 TYR A C 1
ATOM 558 O O . TYR A 1 72 ? 56.388 14.004 -93.994 1.00 82.06 72 TYR A O 1
ATOM 566 N N . GLY A 1 73 ? 58.411 14.346 -94.908 1.00 81.69 73 GLY A N 1
ATOM 567 C CA . GLY A 1 73 ? 59.163 14.181 -93.666 1.00 81.69 73 GLY A CA 1
ATOM 568 C C . GLY A 1 73 ? 58.835 15.281 -92.653 1.00 81.69 73 GLY A C 1
ATOM 569 O O . GLY A 1 73 ? 58.541 14.985 -91.495 1.00 81.69 73 GLY A O 1
ATOM 570 N N . ALA A 1 74 ? 58.788 16.542 -93.093 1.00 82.75 74 ALA A N 1
ATOM 571 C CA . ALA A 1 74 ? 58.397 17.682 -92.269 1.00 82.75 74 ALA A CA 1
ATOM 572 C C . ALA A 1 74 ? 56.940 17.572 -91.790 1.00 82.75 74 ALA A C 1
ATOM 574 O O . ALA A 1 74 ? 56.682 17.742 -90.599 1.00 82.75 74 ALA A O 1
ATOM 575 N N . ILE A 1 75 ? 55.999 17.207 -92.669 1.00 81.56 75 ILE A N 1
ATOM 576 C CA . ILE A 1 75 ? 54.595 16.956 -92.301 1.00 81.56 75 ILE A CA 1
ATOM 577 C C . ILE A 1 75 ? 54.500 15.825 -91.268 1.00 81.56 75 ILE A C 1
ATOM 579 O O . ILE A 1 75 ? 53.784 15.957 -90.276 1.00 81.56 75 ILE A O 1
ATOM 583 N N . GLY A 1 76 ? 55.261 14.742 -91.441 1.00 79.00 76 GLY A N 1
ATOM 584 C CA . GLY A 1 76 ? 55.310 13.640 -90.482 1.00 79.00 76 GLY A CA 1
ATOM 585 C C . GLY A 1 76 ? 55.823 14.052 -89.106 1.00 79.00 76 GLY A C 1
ATOM 586 O O . GLY A 1 76 ? 55.236 13.675 -88.090 1.00 79.00 76 GLY A O 1
ATOM 587 N N . ILE A 1 77 ? 56.874 14.874 -89.061 1.00 79.38 77 ILE A N 1
ATOM 588 C CA . ILE A 1 77 ? 57.410 15.428 -87.812 1.00 79.38 77 ILE A CA 1
ATOM 589 C C . ILE A 1 77 ? 56.383 16.359 -87.151 1.00 79.38 77 ILE A C 1
ATOM 591 O O . ILE A 1 77 ? 56.176 16.268 -85.940 1.00 79.38 77 ILE A O 1
ATOM 595 N N . ILE A 1 78 ? 55.701 17.210 -87.925 1.00 78.50 78 ILE A N 1
ATOM 596 C CA . ILE A 1 78 ? 54.667 18.124 -87.420 1.00 78.50 78 ILE A CA 1
ATOM 597 C C . ILE A 1 78 ? 53.489 17.332 -86.835 1.00 78.50 78 ILE A C 1
ATOM 599 O O . ILE A 1 78 ? 53.146 17.528 -85.672 1.00 78.50 78 ILE A O 1
ATOM 603 N N . LEU A 1 79 ? 52.913 16.379 -87.572 1.00 76.62 79 LEU A N 1
ATOM 604 C CA . LEU A 1 79 ? 51.796 15.557 -87.083 1.00 76.62 79 LEU A CA 1
ATOM 605 C C . LEU A 1 79 ? 52.198 14.694 -85.875 1.00 76.62 79 LEU A C 1
ATOM 607 O O . LEU A 1 79 ? 51.441 14.554 -84.909 1.00 76.62 79 LEU A O 1
ATOM 611 N N . GLY A 1 80 ? 53.414 14.143 -85.889 1.00 74.88 80 GLY A N 1
ATOM 612 C CA . GLY A 1 80 ? 53.954 13.362 -84.780 1.00 74.88 80 GLY A CA 1
ATOM 613 C C . GLY A 1 80 ? 54.115 14.186 -83.501 1.00 74.88 80 GLY A C 1
ATOM 614 O O . GLY A 1 80 ? 53.739 13.722 -82.420 1.00 74.88 80 GLY A O 1
ATOM 615 N N . LYS A 1 81 ? 54.637 15.412 -83.621 1.00 75.19 81 LYS A N 1
ATOM 616 C CA . LYS A 1 81 ? 54.933 16.290 -82.483 1.00 75.19 81 LYS A CA 1
ATOM 617 C C . LYS A 1 81 ? 53.702 17.041 -81.967 1.00 75.19 81 LYS A C 1
ATOM 619 O O . LYS A 1 81 ? 53.545 17.140 -80.756 1.00 75.19 81 LYS A O 1
ATOM 624 N N . TYR A 1 82 ? 52.822 17.518 -82.848 1.00 72.25 82 TYR A N 1
ATOM 625 C CA . TYR A 1 82 ? 51.675 18.355 -82.469 1.00 72.25 82 TYR A CA 1
ATOM 626 C C . TYR A 1 82 ? 50.376 17.576 -82.212 1.00 72.25 82 TYR A C 1
ATOM 628 O O . TYR A 1 82 ? 49.535 18.046 -81.450 1.00 72.25 82 TYR A O 1
ATOM 636 N N . ILE A 1 83 ? 50.203 16.377 -82.783 1.00 71.12 83 ILE A N 1
ATOM 637 C CA . ILE A 1 83 ? 48.977 15.577 -82.593 1.00 71.12 83 ILE A CA 1
ATOM 638 C C . ILE A 1 83 ? 49.268 14.312 -81.783 1.00 71.12 83 ILE A C 1
ATOM 640 O O . ILE A 1 83 ? 48.662 14.076 -80.740 1.00 71.12 83 ILE A O 1
ATOM 644 N N . SER A 1 84 ? 50.225 13.496 -82.231 1.00 74.19 84 SER A N 1
ATOM 645 C CA . SER A 1 84 ? 50.402 12.143 -81.678 1.00 74.19 84 SER A CA 1
ATOM 646 C C . SER A 1 84 ? 51.081 12.111 -80.308 1.00 74.19 84 SER A C 1
ATOM 648 O O . SER A 1 84 ? 50.712 11.299 -79.462 1.00 74.19 84 SER A O 1
ATOM 650 N N . ALA A 1 85 ? 52.077 12.969 -80.072 1.00 70.19 85 ALA A N 1
ATOM 651 C CA . ALA A 1 85 ? 52.746 13.065 -78.777 1.00 70.19 85 ALA A CA 1
ATOM 652 C C . ALA A 1 85 ? 51.786 13.472 -77.638 1.00 70.19 85 ALA A C 1
ATOM 654 O O . ALA A 1 85 ? 51.676 12.702 -76.677 1.00 70.19 85 ALA A O 1
ATOM 655 N N . PRO A 1 86 ? 51.034 14.586 -77.734 1.00 69.31 86 PRO A N 1
ATOM 656 C CA . PRO A 1 86 ? 50.148 14.991 -76.648 1.00 69.31 86 PRO A CA 1
ATOM 657 C C . PRO A 1 86 ? 48.975 14.025 -76.436 1.00 69.31 86 PRO A C 1
ATOM 659 O O . PRO A 1 86 ? 48.648 13.731 -75.291 1.00 69.31 86 PRO A O 1
ATOM 662 N N . LEU A 1 87 ? 48.410 13.435 -77.498 1.00 70.62 87 LEU A N 1
ATOM 663 C CA . LEU A 1 87 ? 47.358 12.421 -77.354 1.00 70.62 87 LEU A CA 1
ATOM 664 C C . LEU A 1 87 ? 47.870 11.156 -76.644 1.00 70.62 87 LEU A C 1
ATOM 666 O O . LEU A 1 87 ? 47.165 10.561 -75.835 1.00 70.62 87 LEU A O 1
ATOM 670 N N . SER A 1 88 ? 49.118 10.750 -76.898 1.00 71.75 88 SER A N 1
ATOM 671 C CA . SER A 1 88 ? 49.707 9.596 -76.209 1.00 71.75 88 SER A CA 1
ATOM 672 C C . SER A 1 88 ? 49.995 9.863 -74.731 1.00 71.75 88 SER A C 1
ATOM 674 O O . SER A 1 88 ? 49.766 8.984 -73.904 1.00 71.75 88 SER A O 1
ATOM 676 N N . ASN A 1 89 ? 50.442 11.076 -74.392 1.00 71.38 89 ASN A N 1
ATOM 677 C CA . ASN A 1 89 ? 50.649 11.482 -73.002 1.00 71.38 89 ASN A CA 1
ATOM 678 C C . ASN A 1 89 ? 49.317 11.527 -72.250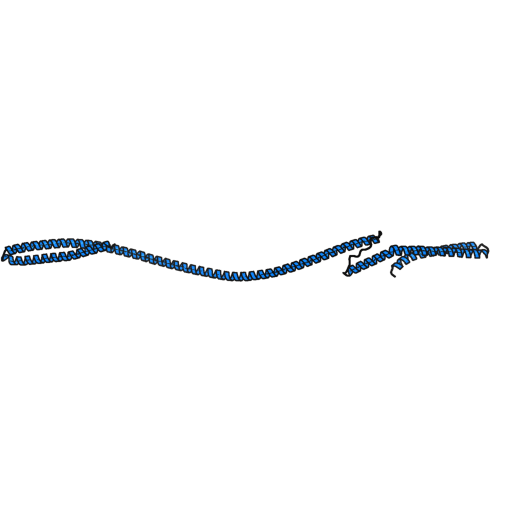 1.00 71.38 89 ASN A C 1
ATOM 680 O O . ASN A 1 89 ? 49.229 11.013 -71.140 1.00 71.38 89 ASN A O 1
ATOM 684 N N . PHE A 1 90 ? 48.273 12.043 -72.900 1.00 72.62 90 PHE A N 1
ATOM 685 C CA . PHE A 1 90 ? 46.911 12.049 -72.381 1.00 72.62 90 PHE A CA 1
ATOM 686 C C . PHE A 1 90 ? 46.392 10.631 -72.097 1.00 72.62 90 PHE A C 1
ATOM 688 O O . PHE A 1 90 ? 45.921 10.354 -71.000 1.00 72.62 90 PHE A O 1
ATOM 695 N N . VAL A 1 91 ? 46.529 9.702 -73.050 1.00 77.25 91 VAL A N 1
ATOM 696 C CA . VAL A 1 91 ? 46.074 8.309 -72.880 1.00 77.25 91 VAL A CA 1
ATOM 697 C C . VAL A 1 91 ? 46.855 7.581 -71.787 1.00 77.25 91 VAL A C 1
ATOM 699 O O . VAL A 1 91 ? 46.265 6.808 -71.037 1.00 77.25 91 VAL A O 1
ATOM 702 N N . ASN A 1 92 ? 48.165 7.808 -71.679 1.00 76.25 92 ASN A N 1
ATOM 703 C CA . ASN A 1 92 ? 48.965 7.192 -70.622 1.00 76.25 92 ASN A CA 1
ATOM 704 C C . ASN A 1 92 ? 48.563 7.731 -69.245 1.00 76.25 92 ASN A C 1
ATOM 706 O O . ASN A 1 92 ? 48.314 6.935 -68.349 1.00 76.25 92 ASN A O 1
ATOM 710 N N . LEU A 1 93 ? 48.387 9.048 -69.109 1.00 72.94 93 LEU A N 1
ATOM 711 C CA . LEU A 1 93 ? 47.946 9.663 -67.858 1.00 72.94 93 LEU A CA 1
ATOM 712 C C . LEU A 1 93 ? 46.528 9.213 -67.469 1.00 72.94 93 LEU A C 1
ATOM 714 O O . LEU A 1 93 ? 46.295 8.844 -66.325 1.00 72.94 93 LEU A O 1
ATOM 718 N N . ALA A 1 94 ? 45.596 9.146 -68.424 1.00 71.31 94 ALA A N 1
ATOM 719 C CA . ALA A 1 94 ? 44.255 8.609 -68.190 1.00 71.31 94 ALA A CA 1
ATOM 720 C C . ALA A 1 94 ? 44.282 7.126 -67.780 1.00 71.31 94 ALA A C 1
ATOM 722 O O . ALA A 1 94 ? 43.485 6.688 -66.950 1.00 71.31 94 ALA A O 1
ATOM 723 N N . LYS A 1 95 ? 45.216 6.344 -68.333 1.00 75.69 95 LYS A N 1
ATOM 724 C CA . LYS A 1 95 ? 45.417 4.941 -67.967 1.00 75.69 95 LYS A CA 1
ATOM 725 C C . LYS A 1 95 ? 46.004 4.791 -66.565 1.00 75.69 95 LYS A C 1
ATOM 727 O O . LYS A 1 95 ? 45.579 3.887 -65.851 1.00 75.69 95 LYS A O 1
ATOM 732 N N . ASP A 1 96 ? 46.937 5.653 -66.183 1.00 74.06 96 ASP A N 1
ATOM 733 C CA . ASP A 1 96 ? 47.537 5.652 -64.849 1.00 74.06 96 ASP A CA 1
ATOM 734 C C . ASP A 1 96 ? 46.494 6.058 -63.799 1.00 74.06 96 ASP A C 1
ATOM 736 O O . ASP A 1 96 ? 46.276 5.312 -62.849 1.00 74.06 96 ASP A O 1
ATOM 740 N N . ILE A 1 97 ? 45.715 7.117 -64.058 1.00 73.50 97 ILE A N 1
ATOM 741 C CA . ILE A 1 97 ? 44.563 7.509 -63.228 1.00 73.50 97 ILE A CA 1
ATOM 742 C C . ILE A 1 97 ? 43.565 6.347 -63.102 1.00 73.50 97 ILE A C 1
ATOM 744 O O . ILE A 1 97 ? 43.164 5.985 -61.999 1.00 73.50 97 ILE A O 1
ATOM 748 N N . SER A 1 98 ? 43.179 5.712 -64.213 1.00 71.81 98 SER A N 1
ATOM 749 C CA . SER A 1 98 ? 42.241 4.581 -64.197 1.00 71.81 98 SER A CA 1
ATOM 750 C C . SER A 1 98 ? 42.779 3.382 -63.410 1.00 71.81 98 SER A C 1
ATOM 752 O O . SER A 1 98 ? 42.027 2.743 -62.671 1.00 71.81 98 SER A O 1
ATOM 754 N N . LYS A 1 99 ? 44.076 3.086 -63.536 1.00 73.38 99 LYS A N 1
ATOM 755 C CA . LYS A 1 99 ? 44.729 1.999 -62.809 1.00 73.38 99 LYS A CA 1
ATOM 756 C C . LYS A 1 99 ? 44.760 2.288 -61.310 1.00 73.38 99 LYS A C 1
ATOM 758 O O . LYS A 1 99 ? 44.380 1.415 -60.530 1.00 73.38 99 LYS A O 1
ATOM 763 N N . ASP A 1 100 ? 45.119 3.505 -60.924 1.00 71.38 100 ASP A N 1
ATOM 764 C CA . ASP A 1 100 ? 45.175 3.918 -59.525 1.00 71.38 100 ASP A CA 1
ATOM 765 C C . ASP A 1 100 ? 43.779 3.886 -58.892 1.00 71.38 100 ASP A C 1
ATOM 767 O O . ASP A 1 100 ? 43.610 3.275 -57.834 1.00 71.38 100 ASP A O 1
ATOM 771 N N . LEU A 1 101 ? 42.754 4.404 -59.580 1.00 68.56 101 LEU A N 1
ATOM 772 C CA . LEU A 1 101 ? 41.353 4.311 -59.146 1.00 68.56 101 LEU A CA 1
ATOM 773 C C . LEU A 1 101 ? 40.886 2.855 -58.987 1.00 68.56 101 LEU A C 1
ATOM 775 O O . LEU A 1 101 ? 40.266 2.518 -57.981 1.00 68.56 101 LEU A O 1
ATOM 779 N N . SER A 1 102 ? 41.215 1.971 -59.935 1.00 66.88 102 SER A N 1
ATOM 780 C CA . SER A 1 102 ? 40.808 0.556 -59.880 1.00 66.88 102 SER A CA 1
ATOM 781 C C . SER A 1 102 ? 41.506 -0.254 -58.780 1.00 66.88 102 SER A C 1
ATOM 783 O O . SER A 1 102 ? 40.993 -1.282 -58.346 1.00 66.88 102 SER A O 1
ATOM 785 N N . SER A 1 103 ? 42.669 0.206 -58.316 1.00 64.44 103 SER A N 1
ATOM 786 C CA . SER A 1 103 ? 43.483 -0.485 -57.311 1.00 64.44 103 SER A CA 1
ATOM 787 C C . SER A 1 103 ? 43.078 -0.187 -55.861 1.00 64.44 103 SER A C 1
ATOM 789 O O . SER A 1 103 ? 43.691 -0.715 -54.934 1.00 64.44 103 SER A O 1
ATOM 791 N N . GLY A 1 104 ? 42.068 0.667 -55.647 1.00 56.75 104 GLY A N 1
ATOM 792 C CA . GLY A 1 104 ? 41.590 1.058 -54.314 1.00 56.75 104 GLY A CA 1
ATOM 793 C C . GLY A 1 104 ? 42.494 2.050 -53.567 1.00 56.75 104 GLY A C 1
ATOM 794 O O . GLY A 1 104 ? 42.133 2.489 -52.482 1.00 56.75 104 GLY A O 1
ATOM 795 N N . GLN A 1 105 ? 43.635 2.439 -54.148 1.00 56.88 105 GLN A N 1
ATOM 796 C CA . GLN A 1 105 ? 44.553 3.475 -53.640 1.00 56.88 105 GLN A CA 1
ATOM 797 C C . GLN A 1 105 ? 44.390 4.820 -54.370 1.00 56.88 105 GLN A C 1
ATOM 799 O O . GLN A 1 105 ? 45.199 5.727 -54.189 1.00 56.88 105 GLN A O 1
ATOM 804 N N . GLY A 1 106 ? 43.368 4.931 -55.226 1.00 57.56 106 GLY A N 1
ATOM 805 C CA . GLY A 1 106 ? 43.209 5.992 -56.213 1.00 57.56 106 GLY A CA 1
ATOM 806 C C . GLY A 1 106 ? 43.313 7.392 -55.633 1.00 57.56 106 GLY A C 1
ATOM 807 O O . GLY A 1 106 ? 42.362 7.911 -55.053 1.00 57.56 106 GLY A O 1
ATOM 808 N N . SER A 1 107 ? 44.459 8.033 -55.848 1.00 61.50 107 SER A N 1
ATOM 809 C CA . SER A 1 107 ? 44.615 9.452 -55.577 1.00 61.50 107 SER A CA 1
ATOM 810 C C . SER A 1 107 ? 43.877 10.240 -56.659 1.00 61.50 107 SER A C 1
ATOM 812 O O . SER A 1 107 ? 44.386 10.448 -57.760 1.00 61.50 107 SER A O 1
ATOM 814 N N . LEU A 1 108 ? 42.675 10.733 -56.339 1.00 69.50 108 LEU A N 1
ATOM 815 C CA . LEU A 1 108 ? 41.920 11.679 -57.179 1.00 69.50 108 LEU A CA 1
ATOM 816 C C . LEU A 1 108 ? 42.569 13.079 -57.214 1.00 69.50 108 LEU A C 1
ATOM 818 O O . LEU A 1 108 ? 41.908 14.067 -57.526 1.00 69.50 108 LEU A O 1
ATOM 822 N N . GLN A 1 109 ? 43.850 13.199 -56.862 1.00 69.00 109 GLN A N 1
ATOM 823 C CA . GLN A 1 109 ? 44.600 14.457 -56.858 1.00 69.00 109 GLN A CA 1
ATOM 824 C C . GLN A 1 109 ? 45.231 14.754 -58.221 1.00 69.00 109 GLN A C 1
ATOM 826 O O . GLN A 1 109 ? 45.586 15.898 -58.493 1.00 69.00 109 GLN A O 1
ATOM 831 N N . HIS A 1 110 ? 45.349 13.752 -59.096 1.00 72.25 110 HIS A N 1
ATOM 832 C CA . HIS A 1 110 ? 45.847 13.970 -60.447 1.00 72.25 110 HIS A CA 1
ATOM 833 C C . HIS A 1 110 ? 44.860 14.822 -61.254 1.00 72.25 110 HIS A C 1
ATOM 835 O O . HIS A 1 110 ? 43.647 14.617 -61.207 1.00 72.25 110 HIS A O 1
ATOM 841 N N . ARG A 1 111 ? 45.390 15.810 -61.977 1.00 75.06 111 ARG A N 1
ATOM 842 C CA . ARG A 1 111 ? 44.639 16.678 -62.888 1.00 75.06 111 ARG A CA 1
ATOM 843 C C . ARG A 1 111 ? 45.281 16.615 -64.262 1.00 75.06 111 ARG A C 1
ATOM 845 O O . ARG A 1 111 ? 46.505 16.541 -64.379 1.00 75.06 111 ARG A O 1
ATOM 852 N N . LEU A 1 112 ? 44.446 16.613 -65.289 1.00 78.81 112 LEU A N 1
ATOM 853 C CA . LEU A 1 112 ? 44.883 16.719 -66.673 1.00 78.81 112 LEU A CA 1
ATOM 854 C C . LEU A 1 112 ? 45.203 18.184 -66.998 1.00 78.81 112 LEU A C 1
ATOM 856 O O . LEU A 1 112 ? 44.594 19.090 -66.432 1.00 78.81 112 LEU A O 1
ATOM 860 N N . ASP A 1 113 ? 46.169 18.408 -67.889 1.00 76.75 113 ASP A N 1
ATOM 861 C CA . ASP A 1 113 ? 46.583 19.749 -68.313 1.00 76.75 113 ASP A CA 1
ATOM 862 C C . ASP A 1 113 ? 45.514 20.402 -69.208 1.00 76.75 113 ASP A C 1
ATOM 864 O O . ASP A 1 113 ? 45.239 19.934 -70.314 1.00 76.75 113 ASP A O 1
ATOM 868 N N . GLU A 1 114 ? 44.923 21.494 -68.721 1.00 79.06 114 GLU A N 1
ATOM 869 C CA . GLU A 1 114 ? 43.878 22.274 -69.399 1.00 79.06 114 GLU A CA 1
ATOM 870 C C . GLU A 1 114 ? 44.425 23.476 -70.186 1.00 79.06 114 GLU A C 1
ATOM 872 O O . GLU A 1 114 ? 43.659 24.229 -70.784 1.00 79.06 114 GLU A O 1
ATOM 877 N N . THR A 1 115 ? 45.745 23.698 -70.218 1.00 77.75 115 THR A N 1
ATOM 878 C CA . THR A 1 115 ? 46.323 24.888 -70.874 1.00 77.75 115 THR A CA 1
ATOM 879 C C . THR A 1 115 ? 46.091 24.931 -72.389 1.00 77.75 115 THR A C 1
ATOM 881 O O . THR A 1 115 ? 46.231 25.983 -73.024 1.00 77.75 115 THR A O 1
ATOM 884 N N . ARG A 1 116 ? 45.716 23.798 -72.988 1.00 75.31 116 ARG A N 1
ATOM 885 C CA . ARG A 1 116 ? 45.516 23.640 -74.425 1.00 75.31 116 ARG A CA 1
ATOM 886 C C . ARG A 1 116 ? 44.093 24.037 -74.835 1.00 75.31 116 ARG A C 1
ATOM 888 O O . ARG A 1 116 ? 43.123 23.637 -74.212 1.00 75.31 116 ARG A O 1
ATOM 895 N N . LYS A 1 117 ? 43.959 24.800 -75.924 1.00 78.31 117 LYS A N 1
ATOM 896 C CA . LYS A 1 117 ? 42.665 25.328 -76.414 1.00 78.31 117 LYS A CA 1
ATOM 897 C C . LYS A 1 117 ? 42.047 24.527 -77.565 1.00 78.31 117 LYS A C 1
ATOM 899 O O . LYS A 1 117 ? 41.279 25.078 -78.347 1.00 78.31 117 LYS A O 1
ATOM 904 N N . ASP A 1 118 ? 42.419 23.263 -77.704 1.00 79.44 118 ASP A N 1
ATOM 905 C CA . ASP A 1 118 ? 41.844 22.365 -78.707 1.00 79.44 118 ASP A CA 1
ATOM 906 C C . ASP A 1 118 ? 41.053 21.230 -78.052 1.00 79.44 118 ASP A C 1
ATOM 908 O O . ASP A 1 118 ? 40.849 21.213 -76.835 1.00 79.44 118 ASP A O 1
ATOM 912 N N . GLU A 1 119 ? 40.591 20.276 -78.857 1.00 77.81 119 GLU A N 1
ATOM 913 C CA . GLU A 1 119 ? 39.729 19.179 -78.421 1.00 77.81 119 GLU A CA 1
ATOM 914 C C . GLU A 1 119 ? 40.350 18.389 -77.263 1.00 77.81 119 GLU A C 1
ATOM 916 O O . GLU A 1 119 ? 39.636 17.918 -76.382 1.00 77.81 119 GLU A O 1
ATOM 921 N N . THR A 1 120 ? 41.681 18.285 -77.204 1.00 77.81 120 THR A N 1
ATOM 922 C CA . THR A 1 120 ? 42.351 17.560 -76.116 1.00 77.81 120 THR A CA 1
ATOM 923 C C . THR A 1 120 ? 42.294 18.303 -74.783 1.00 77.81 120 THR A C 1
ATOM 925 O O . THR A 1 120 ? 42.137 17.660 -73.747 1.00 77.81 120 THR A O 1
ATOM 928 N N . GLY A 1 121 ? 42.347 19.638 -74.799 1.00 79.19 121 GLY A N 1
ATOM 929 C CA . GLY A 1 121 ? 42.147 20.450 -73.598 1.00 79.19 121 GLY A CA 1
ATOM 930 C C . GLY A 1 121 ? 40.689 20.471 -73.134 1.00 79.19 121 GLY A C 1
ATOM 931 O O . GLY A 1 121 ? 40.422 20.425 -71.937 1.00 79.19 121 GLY A O 1
ATOM 932 N N . SER A 1 122 ? 39.732 20.431 -74.069 1.00 82.75 122 SER A N 1
ATOM 933 C CA . SER A 1 122 ? 38.308 20.294 -73.729 1.00 82.75 122 SER A CA 1
ATOM 934 C C . SER A 1 122 ? 38.007 18.960 -73.033 1.00 82.75 122 SER A C 1
ATOM 936 O O . SER A 1 122 ? 37.335 18.949 -72.004 1.00 82.75 122 SER A O 1
ATOM 938 N N . ILE A 1 123 ? 38.557 17.841 -73.525 1.00 82.19 123 ILE A N 1
ATOM 939 C CA . ILE A 1 123 ? 38.403 16.534 -72.863 1.00 82.19 123 ILE A CA 1
ATOM 940 C C . ILE A 1 123 ? 39.103 16.532 -71.492 1.00 82.19 123 ILE A C 1
ATOM 942 O O . ILE A 1 123 ? 38.559 15.978 -70.537 1.00 82.19 123 ILE A O 1
ATOM 946 N N . ALA A 1 124 ? 40.279 17.164 -71.372 1.00 82.94 124 ALA A N 1
ATOM 947 C CA . ALA A 1 124 ? 40.973 17.307 -70.090 1.00 82.94 124 ALA A CA 1
ATOM 948 C C . ALA A 1 124 ? 40.097 18.008 -69.037 1.00 82.94 124 ALA A C 1
ATOM 950 O O . ALA A 1 124 ? 39.984 17.506 -67.919 1.00 82.94 124 ALA A O 1
ATOM 951 N N . SER A 1 125 ? 39.418 19.092 -69.424 1.00 85.75 125 SER A N 1
ATOM 952 C CA . SER A 1 125 ? 38.499 19.834 -68.554 1.00 85.75 125 SER A CA 1
ATOM 953 C C . SER A 1 125 ? 37.303 18.988 -68.094 1.00 85.75 125 SER A C 1
ATOM 955 O O . SER A 1 125 ? 37.053 18.891 -66.894 1.00 85.75 125 SER A O 1
ATOM 957 N N . VAL A 1 126 ? 36.625 18.277 -69.007 1.00 85.69 126 VAL A N 1
ATOM 958 C CA . VAL A 1 126 ? 35.479 17.409 -68.653 1.00 85.69 126 VAL A CA 1
ATOM 959 C C . VAL A 1 126 ? 35.891 16.274 -67.708 1.00 85.69 126 VAL A C 1
ATOM 961 O O . VAL A 1 126 ? 35.155 15.920 -66.786 1.00 85.69 126 VAL A O 1
ATOM 964 N N . ILE A 1 127 ? 37.076 15.687 -67.902 1.00 83.69 127 ILE A N 1
ATOM 965 C CA . ILE A 1 127 ? 37.575 14.646 -66.995 1.00 83.69 127 ILE A CA 1
ATOM 966 C C . ILE A 1 127 ? 37.943 15.233 -65.629 1.00 83.69 127 ILE A C 1
ATOM 968 O O . ILE A 1 127 ? 37.665 14.598 -64.615 1.00 83.69 127 ILE A O 1
ATOM 972 N N . ASN A 1 128 ? 38.543 16.423 -65.571 1.00 85.31 128 ASN A N 1
ATOM 973 C CA . ASN A 1 128 ? 38.835 17.077 -64.296 1.00 85.31 128 ASN A CA 1
ATOM 974 C C . ASN A 1 128 ? 37.549 17.400 -63.516 1.00 85.31 128 ASN A C 1
ATOM 976 O O . ASN A 1 128 ? 37.513 17.169 -62.307 1.00 85.31 128 ASN A O 1
ATOM 980 N N . GLU A 1 129 ? 36.485 17.843 -64.192 1.00 88.25 129 GLU A N 1
ATOM 981 C CA . GLU A 1 129 ? 35.160 18.043 -63.587 1.00 88.25 129 GLU A CA 1
ATOM 982 C C . GLU A 1 129 ? 34.590 16.727 -63.032 1.00 88.25 129 GLU A C 1
ATOM 984 O O . GLU A 1 129 ? 34.149 16.664 -61.882 1.00 88.25 129 GLU A O 1
ATOM 989 N N . LEU A 1 130 ? 34.689 15.636 -63.800 1.00 85.50 130 LEU A N 1
ATOM 990 C CA . LEU A 1 130 ? 34.307 14.300 -63.342 1.00 85.50 130 LEU A CA 1
ATOM 991 C C . LEU A 1 130 ? 35.111 13.860 -62.105 1.00 85.50 130 LEU A C 1
ATOM 993 O O . LEU A 1 130 ? 34.534 13.323 -61.158 1.00 85.50 130 LEU A O 1
ATOM 997 N N . LEU A 1 131 ? 36.428 14.093 -62.089 1.00 84.69 131 LEU A N 1
ATOM 998 C CA . LEU A 1 131 ? 37.293 13.770 -60.951 1.00 84.69 131 LEU A CA 1
ATOM 999 C C . LEU A 1 131 ? 36.927 14.578 -59.699 1.00 84.69 131 LEU A C 1
ATOM 1001 O O . LEU A 1 131 ? 36.987 14.030 -58.598 1.00 84.69 131 LEU A O 1
ATOM 1005 N N . GLU A 1 132 ? 36.520 15.842 -59.836 1.00 87.50 132 GLU A N 1
ATOM 1006 C CA . GLU A 1 132 ? 36.052 16.632 -58.692 1.00 87.50 132 GLU A CA 1
ATOM 1007 C C . GLU A 1 132 ? 34.716 16.102 -58.153 1.00 87.50 132 GLU A C 1
ATOM 1009 O O . GLU A 1 132 ? 34.595 15.899 -56.945 1.00 87.50 132 GLU A O 1
ATOM 1014 N N . MET A 1 133 ? 33.760 15.758 -59.027 1.00 88.19 133 MET A N 1
ATOM 1015 C CA . MET A 1 133 ? 32.496 15.133 -58.610 1.00 88.19 133 MET A CA 1
ATOM 1016 C C . MET A 1 133 ? 32.720 13.811 -57.859 1.00 88.19 133 MET A C 1
ATOM 1018 O O . MET A 1 133 ? 32.095 13.567 -56.825 1.00 88.19 133 MET A O 1
ATOM 1022 N N . TYR A 1 134 ? 33.632 12.954 -58.333 1.00 86.75 134 TYR A N 1
ATOM 1023 C CA . TYR A 1 134 ? 33.963 11.713 -57.626 1.00 86.75 134 TYR A CA 1
ATOM 1024 C C . TYR A 1 134 ? 34.620 11.969 -56.269 1.00 86.75 134 TYR A C 1
ATOM 1026 O O . TYR A 1 134 ? 34.313 11.274 -55.300 1.00 86.75 134 TYR A O 1
ATOM 1034 N N . LYS A 1 135 ? 35.514 12.957 -56.179 1.00 85.00 135 LYS A N 1
ATOM 1035 C CA . LYS A 1 135 ? 36.155 13.338 -54.917 1.00 85.00 135 LYS A CA 1
ATOM 1036 C C . LYS A 1 135 ? 35.120 13.823 -53.901 1.00 85.00 135 LYS A C 1
ATOM 1038 O O . LYS A 1 135 ? 35.176 13.406 -52.746 1.00 85.00 135 LYS A O 1
ATOM 1043 N N . GLU A 1 136 ? 34.158 14.638 -54.327 1.00 89.94 136 GLU A N 1
ATOM 1044 C CA . GLU A 1 136 ? 33.057 15.090 -53.473 1.00 89.94 136 GLU A CA 1
ATOM 1045 C C . GLU A 1 136 ? 32.179 13.916 -53.008 1.00 89.94 136 GLU A C 1
ATOM 1047 O O . GLU A 1 136 ? 31.850 13.819 -51.825 1.00 89.94 136 GLU A O 1
ATOM 1052 N N . LEU A 1 137 ? 31.853 12.979 -53.906 1.00 89.69 137 LEU A N 1
ATOM 1053 C CA . LEU A 1 137 ? 31.082 11.778 -53.572 1.00 89.69 137 LEU A CA 1
ATOM 1054 C C . LEU A 1 137 ? 31.807 10.906 -52.539 1.00 89.69 137 LEU A C 1
ATOM 1056 O O . LEU A 1 137 ? 31.187 10.476 -51.568 1.00 89.69 137 LEU A O 1
ATOM 1060 N N . ILE A 1 138 ? 33.110 10.668 -52.716 1.00 88.31 138 ILE A N 1
ATOM 1061 C CA . ILE A 1 138 ? 33.921 9.893 -51.766 1.00 88.31 138 ILE A CA 1
ATOM 1062 C C . ILE A 1 138 ? 34.003 10.609 -50.412 1.00 88.31 138 ILE A C 1
ATOM 1064 O O . ILE A 1 138 ? 33.885 9.946 -49.382 1.00 88.31 138 ILE A O 1
ATOM 1068 N N . SER A 1 139 ? 34.143 11.941 -50.391 1.00 89.31 139 SER A N 1
ATOM 1069 C CA . SER A 1 139 ? 34.109 12.722 -49.143 1.00 89.31 139 SER A CA 1
ATOM 1070 C C . SER A 1 139 ? 32.781 12.536 -48.413 1.00 89.31 139 SER A C 1
ATOM 1072 O O . SER A 1 139 ? 32.771 12.135 -47.253 1.00 89.31 139 SER A O 1
ATOM 1074 N N . LYS A 1 140 ? 31.656 12.716 -49.118 1.00 92.81 140 LYS A N 1
ATOM 1075 C CA . LYS A 1 140 ? 30.307 12.522 -48.565 1.00 92.81 140 LYS A CA 1
ATOM 1076 C C . LYS A 1 140 ? 30.081 11.095 -48.070 1.00 92.81 140 LYS A C 1
ATOM 1078 O O . LYS A 1 140 ? 29.459 10.897 -47.031 1.00 92.81 140 LYS A O 1
ATOM 1083 N N . LEU A 1 141 ? 30.594 10.093 -48.785 1.00 93.62 141 LEU A N 1
ATOM 1084 C CA . LEU A 1 141 ? 30.506 8.692 -48.372 1.00 93.62 141 LEU A CA 1
ATOM 1085 C C . LEU A 1 141 ? 31.339 8.416 -47.113 1.00 93.62 141 LEU A C 1
ATOM 1087 O O . LEU A 1 141 ? 30.881 7.705 -46.221 1.00 93.62 141 LEU A O 1
ATOM 1091 N N . SER A 1 142 ? 32.539 8.995 -47.022 1.00 91.19 142 SER A N 1
ATOM 1092 C CA . SER A 1 142 ? 33.392 8.900 -45.836 1.00 91.19 142 SER A CA 1
ATOM 1093 C C . SER A 1 142 ? 32.743 9.571 -44.625 1.00 91.19 142 SER A C 1
ATOM 1095 O O . SER A 1 142 ? 32.708 8.980 -43.547 1.00 91.19 142 SER A O 1
ATOM 1097 N N . GLU A 1 143 ? 32.186 10.771 -44.801 1.00 95.00 143 GLU A N 1
ATOM 1098 C CA . GLU A 1 143 ? 31.432 11.488 -43.768 1.00 95.00 143 GLU A CA 1
ATOM 1099 C C . GLU A 1 143 ? 30.224 10.669 -43.301 1.00 95.00 143 GLU A C 1
ATOM 1101 O O . GLU A 1 143 ? 30.063 10.441 -42.103 1.00 95.00 143 GLU A O 1
ATOM 1106 N N . ALA A 1 144 ? 29.427 10.133 -44.232 1.00 96.31 144 ALA A N 1
ATOM 1107 C CA . ALA A 1 144 ? 28.291 9.275 -43.904 1.00 96.31 144 ALA A CA 1
ATOM 1108 C C . ALA A 1 144 ? 28.726 8.013 -43.138 1.00 96.31 144 ALA A C 1
ATOM 1110 O O . ALA A 1 144 ? 28.095 7.641 -42.149 1.00 96.31 144 ALA A O 1
ATOM 1111 N N . GLY A 1 145 ? 29.830 7.377 -43.545 1.00 96.81 145 GLY A N 1
ATOM 1112 C CA . GLY A 1 145 ? 30.405 6.228 -42.842 1.00 96.81 145 GLY A CA 1
ATOM 1113 C C . GLY A 1 145 ? 30.856 6.572 -41.420 1.00 96.81 145 GLY A C 1
ATOM 1114 O O . GLY A 1 145 ? 30.600 5.810 -40.485 1.00 96.81 145 GLY A O 1
ATOM 1115 N N . GLN A 1 146 ? 31.466 7.745 -41.229 1.00 96.31 146 GLN A N 1
ATOM 1116 C CA . GLN A 1 146 ? 31.851 8.233 -39.907 1.00 96.31 146 GLN A CA 1
ATOM 1117 C C . GLN A 1 146 ? 30.623 8.532 -39.037 1.00 96.31 146 GLN A C 1
ATOM 1119 O O . GLN A 1 146 ? 30.597 8.121 -37.877 1.00 96.31 146 GLN A O 1
ATOM 1124 N N . SER A 1 147 ? 29.583 9.167 -39.585 1.00 96.31 147 SER A N 1
ATOM 1125 C CA . SER A 1 147 ? 28.320 9.405 -38.877 1.00 96.31 147 SER A CA 1
ATOM 1126 C C . SER A 1 147 ? 27.640 8.102 -38.455 1.00 96.31 147 SER A C 1
ATOM 1128 O O . SER A 1 147 ? 27.203 7.993 -37.312 1.00 96.31 147 SER A O 1
ATOM 1130 N N . VAL A 1 148 ? 27.601 7.089 -39.328 1.00 97.56 148 VAL A N 1
ATOM 1131 C CA . VAL A 1 148 ? 27.061 5.760 -38.991 1.00 97.56 148 VAL A CA 1
ATOM 1132 C C . VAL A 1 148 ? 27.878 5.099 -37.879 1.00 97.56 148 VAL A C 1
ATOM 1134 O O . VAL A 1 148 ? 27.303 4.536 -36.950 1.00 97.56 148 VAL A O 1
ATOM 1137 N N . SER A 1 149 ? 29.208 5.195 -37.929 1.00 97.06 149 SER A N 1
ATOM 1138 C CA . SER A 1 149 ? 30.087 4.663 -36.879 1.00 97.06 149 SER A CA 1
ATOM 1139 C C . SER A 1 149 ? 29.849 5.345 -35.525 1.00 97.06 149 SER A C 1
ATOM 1141 O O . SER A 1 149 ? 29.725 4.672 -34.500 1.00 97.06 149 SER A O 1
ATOM 1143 N N . LEU A 1 150 ? 29.714 6.676 -35.513 1.00 97.31 150 LEU A N 1
ATOM 1144 C CA . LEU A 1 150 ? 29.390 7.441 -34.307 1.00 97.31 150 LEU A CA 1
ATOM 1145 C C . LEU A 1 150 ? 28.021 7.046 -33.742 1.00 97.31 150 LEU A C 1
ATOM 1147 O O . LEU A 1 150 ? 27.937 6.696 -32.566 1.00 97.31 150 LEU A O 1
ATOM 1151 N N . ALA A 1 151 ? 26.985 7.005 -34.583 1.00 97.06 151 ALA A N 1
ATOM 1152 C CA . ALA A 1 151 ? 25.644 6.585 -34.181 1.00 97.06 151 ALA A CA 1
ATOM 1153 C C . ALA A 1 151 ? 25.633 5.146 -33.636 1.00 97.06 151 ALA A C 1
ATOM 1155 O O . ALA A 1 151 ? 24.994 4.863 -32.626 1.00 97.06 151 ALA A O 1
ATOM 1156 N N . SER A 1 152 ? 26.389 4.230 -34.247 1.00 97.50 152 SER A N 1
ATOM 1157 C CA . SER A 1 152 ? 26.508 2.854 -33.756 1.00 97.50 152 SER A CA 1
ATOM 1158 C C . SER A 1 152 ? 27.167 2.778 -32.374 1.00 97.50 152 SER A C 1
ATOM 1160 O O . SER A 1 152 ? 26.777 1.938 -31.560 1.00 97.50 152 SER A O 1
ATOM 1162 N N . ASN A 1 153 ? 28.163 3.623 -32.098 1.00 96.81 153 ASN A N 1
ATOM 1163 C CA . ASN A 1 153 ? 28.802 3.689 -30.782 1.00 96.81 153 ASN A CA 1
ATOM 1164 C C . ASN A 1 153 ? 27.874 4.301 -29.728 1.00 96.81 153 ASN A C 1
ATOM 1166 O O . ASN A 1 153 ? 27.835 3.816 -28.597 1.00 96.81 153 ASN A O 1
ATOM 1170 N N . GLU A 1 154 ? 27.094 5.316 -30.100 1.00 97.38 154 GLU A N 1
ATOM 1171 C CA . GLU A 1 154 ? 26.071 5.902 -29.234 1.00 97.38 154 GLU A CA 1
ATOM 1172 C C . GLU A 1 154 ? 25.004 4.868 -28.869 1.00 97.38 154 GLU A C 1
ATOM 1174 O O . GLU A 1 154 ? 24.775 4.628 -27.686 1.00 97.38 154 GLU A O 1
ATOM 1179 N N . VAL A 1 155 ? 24.454 4.151 -29.858 1.00 97.69 155 VAL A N 1
ATOM 1180 C CA . VAL A 1 155 ? 23.498 3.055 -29.628 1.00 97.69 155 VAL A CA 1
ATOM 1181 C C . VAL A 1 155 ? 24.077 2.010 -28.676 1.00 97.69 155 VAL A C 1
ATOM 1183 O O . VAL A 1 155 ? 23.394 1.578 -27.750 1.00 97.69 155 VAL A O 1
ATOM 1186 N N . LYS A 1 156 ? 25.346 1.622 -28.848 1.00 97.06 156 LYS A N 1
ATOM 1187 C CA . LYS A 1 156 ? 26.010 0.666 -27.950 1.00 97.06 156 LYS A CA 1
ATOM 1188 C C . LYS A 1 156 ? 26.082 1.182 -26.506 1.00 97.06 156 LYS A C 1
ATOM 1190 O O . LYS A 1 156 ? 25.842 0.410 -25.581 1.00 97.06 156 LYS A O 1
ATOM 1195 N N . SER A 1 157 ? 26.386 2.465 -26.320 1.00 97.25 157 SER A N 1
ATOM 1196 C CA . SER A 1 157 ? 26.406 3.118 -25.004 1.00 97.25 157 SER A CA 1
ATOM 1197 C C . SER A 1 157 ? 25.010 3.168 -24.375 1.00 97.25 157 SER A C 1
ATOM 1199 O O . SER A 1 157 ? 24.824 2.765 -23.228 1.00 97.25 157 SER A O 1
ATOM 1201 N N . THR A 1 158 ? 23.993 3.562 -25.146 1.00 97.56 158 THR A N 1
ATOM 1202 C CA . THR A 1 158 ? 22.595 3.588 -24.693 1.00 97.56 158 THR A CA 1
ATOM 1203 C C . THR A 1 158 ? 22.105 2.201 -24.292 1.00 97.56 158 THR A C 1
ATOM 1205 O O . THR A 1 158 ? 21.443 2.062 -23.265 1.00 97.56 158 THR A O 1
ATOM 1208 N N . VAL A 1 159 ? 22.449 1.163 -25.059 1.00 97.75 159 VAL A N 1
ATOM 1209 C CA . VAL A 1 159 ? 22.110 -0.226 -24.723 1.00 97.75 159 VAL A CA 1
ATOM 1210 C C . VAL A 1 159 ? 22.777 -0.653 -23.416 1.00 97.75 159 VAL A C 1
ATOM 1212 O O . VAL A 1 159 ? 22.103 -1.252 -22.582 1.00 97.75 159 VAL A O 1
ATOM 1215 N N . ALA A 1 160 ? 24.050 -0.312 -23.192 1.00 96.75 160 ALA A N 1
ATOM 1216 C CA . ALA A 1 160 ? 24.731 -0.611 -21.931 1.00 96.75 160 ALA A CA 1
ATOM 1217 C C . ALA A 1 160 ? 24.031 0.057 -20.733 1.00 96.75 160 ALA A C 1
ATOM 1219 O O . ALA A 1 160 ? 23.645 -0.631 -19.792 1.00 96.75 160 ALA A O 1
ATOM 1220 N N . ASN A 1 161 ? 23.737 1.358 -20.827 1.00 96.75 161 ASN A N 1
ATOM 1221 C CA . ASN A 1 161 ? 23.005 2.083 -19.781 1.00 96.75 161 ASN A CA 1
ATOM 1222 C C . ASN A 1 161 ? 21.596 1.508 -19.546 1.00 96.75 161 ASN A C 1
ATOM 1224 O O . ASN A 1 161 ? 21.111 1.471 -18.418 1.00 96.75 161 ASN A O 1
ATOM 1228 N N . THR A 1 162 ? 20.932 1.046 -20.609 1.00 97.19 162 THR A N 1
ATOM 1229 C CA . THR A 1 162 ? 19.609 0.410 -20.515 1.00 97.19 162 THR A CA 1
ATOM 1230 C C . THR A 1 162 ? 19.686 -0.918 -19.764 1.00 97.19 162 THR A C 1
ATOM 1232 O O . THR A 1 162 ? 18.806 -1.211 -18.959 1.00 97.19 162 THR A O 1
ATOM 1235 N N . ILE A 1 163 ? 20.731 -1.719 -19.998 1.00 97.38 163 ILE A N 1
ATOM 1236 C CA . ILE A 1 163 ? 20.956 -2.981 -19.280 1.00 97.38 163 ILE A CA 1
ATOM 1237 C C . ILE A 1 163 ? 21.192 -2.715 -17.788 1.00 97.38 163 ILE A C 1
ATOM 1239 O O . ILE A 1 163 ? 20.586 -3.390 -16.954 1.00 97.38 163 ILE A O 1
ATOM 1243 N N . ASP A 1 164 ? 21.998 -1.708 -17.451 1.00 96.44 164 ASP A N 1
ATOM 1244 C CA . ASP A 1 164 ? 22.251 -1.329 -16.057 1.00 96.44 164 ASP A CA 1
ATOM 1245 C C . ASP A 1 164 ? 20.962 -0.852 -15.366 1.00 96.44 164 ASP A C 1
ATOM 1247 O O . ASP A 1 164 ? 20.611 -1.346 -14.291 1.00 96.44 164 ASP A O 1
ATOM 1251 N N . GLY A 1 165 ? 20.184 0.016 -16.024 1.00 97.44 165 GLY A N 1
ATOM 1252 C CA . GLY A 1 165 ? 18.886 0.470 -15.514 1.00 97.44 165 GLY A CA 1
ATOM 1253 C C . GLY A 1 165 ? 17.853 -0.657 -15.377 1.00 97.44 165 GLY A C 1
ATOM 1254 O O . GLY A 1 165 ? 17.019 -0.641 -14.467 1.00 97.44 165 GLY A O 1
ATOM 1255 N N . LEU A 1 166 ? 17.916 -1.678 -16.239 1.00 97.38 166 LEU A N 1
ATOM 1256 C CA . LEU A 1 166 ? 17.065 -2.864 -16.134 1.00 97.38 166 LEU A CA 1
ATOM 1257 C C . LEU A 1 166 ? 17.453 -3.735 -14.930 1.00 97.38 166 LEU A C 1
ATOM 1259 O O . LEU A 1 166 ? 16.572 -4.283 -14.268 1.00 97.38 166 LEU A O 1
ATOM 1263 N N . SER A 1 167 ? 18.748 -3.838 -14.620 1.00 96.56 167 SER A N 1
ATOM 1264 C CA . SER A 1 167 ? 19.244 -4.534 -13.427 1.00 96.56 167 SER A CA 1
ATOM 1265 C C . SER A 1 167 ? 18.757 -3.861 -12.139 1.00 96.56 167 SER A C 1
ATOM 1267 O O . SER A 1 167 ? 18.228 -4.525 -11.246 1.00 96.56 167 SER A O 1
ATOM 1269 N N . GLU A 1 168 ? 18.834 -2.529 -12.073 1.00 97.00 168 GLU A N 1
ATOM 1270 C CA . GLU A 1 168 ? 18.299 -1.754 -10.947 1.00 97.00 168 GLU A CA 1
ATOM 1271 C C . GLU A 1 168 ? 16.776 -1.914 -10.826 1.00 97.00 168 GLU A C 1
ATOM 1273 O O . GLU A 1 168 ? 16.254 -2.218 -9.751 1.00 97.00 168 GLU A O 1
ATOM 1278 N N . SER A 1 169 ? 16.056 -1.806 -11.948 1.00 95.50 169 SER A N 1
ATOM 1279 C CA . SER A 1 169 ? 14.604 -2.019 -11.991 1.00 95.50 169 SER A CA 1
ATOM 1280 C C . SER A 1 169 ? 14.219 -3.414 -11.499 1.00 95.50 169 SER A C 1
ATOM 1282 O O . SER A 1 169 ? 13.250 -3.557 -10.755 1.00 95.50 169 SER A O 1
ATOM 1284 N N . LYS A 1 170 ? 14.994 -4.446 -11.859 1.00 97.12 170 LYS A N 1
ATOM 1285 C CA . LYS A 1 170 ? 14.797 -5.809 -11.359 1.00 97.12 170 LYS A CA 1
ATOM 1286 C C . LYS A 1 170 ? 14.961 -5.878 -9.840 1.00 97.12 170 LYS A C 1
ATOM 1288 O O . LYS A 1 170 ? 14.100 -6.453 -9.183 1.00 97.12 170 LYS A O 1
ATOM 1293 N N . SER A 1 171 ? 16.011 -5.271 -9.286 1.00 96.50 171 SER A N 1
ATOM 1294 C CA . SER A 1 171 ? 16.220 -5.230 -7.832 1.00 96.50 171 SER A CA 1
ATOM 1295 C C . SER A 1 171 ? 15.061 -4.533 -7.109 1.00 96.50 171 SER A C 1
ATOM 1297 O O . SER A 1 171 ? 14.592 -5.016 -6.080 1.00 96.50 171 SER A O 1
ATOM 1299 N N . ASN A 1 172 ? 14.555 -3.431 -7.668 1.00 96.25 172 ASN A N 1
ATOM 1300 C CA . ASN A 1 172 ? 13.404 -2.714 -7.117 1.00 96.25 172 ASN A CA 1
ATOM 1301 C C . ASN A 1 172 ? 12.121 -3.558 -7.167 1.00 96.25 172 ASN A C 1
ATOM 1303 O O . ASN A 1 172 ? 11.335 -3.538 -6.220 1.00 96.25 172 ASN A O 1
ATOM 1307 N N . ILE A 1 173 ? 11.914 -4.326 -8.242 1.00 96.62 173 ILE A N 1
ATOM 1308 C CA . ILE A 1 173 ? 10.793 -5.271 -8.355 1.00 96.62 173 ILE A CA 1
ATOM 1309 C C . ILE A 1 173 ? 10.916 -6.385 -7.311 1.00 96.62 173 ILE A C 1
ATOM 1311 O O . ILE A 1 173 ? 9.937 -6.675 -6.627 1.00 96.62 173 ILE A O 1
ATOM 1315 N N . ASP A 1 174 ? 12.099 -6.976 -7.145 1.00 96.06 174 ASP A N 1
ATOM 1316 C CA . ASP A 1 174 ? 12.323 -8.032 -6.153 1.00 96.06 174 ASP A CA 1
ATOM 1317 C C . ASP A 1 174 ? 12.049 -7.503 -4.726 1.00 96.06 174 ASP A C 1
ATOM 1319 O O . ASP A 1 174 ? 11.403 -8.173 -3.918 1.00 96.06 174 ASP A O 1
ATOM 1323 N N . GLN A 1 175 ? 12.434 -6.256 -4.429 1.00 95.94 175 GLN A N 1
ATOM 1324 C CA . GLN A 1 175 ? 12.126 -5.612 -3.150 1.00 95.94 175 GLN A CA 1
ATOM 1325 C C . GLN A 1 175 ? 10.633 -5.295 -2.977 1.00 95.94 175 GLN A C 1
ATOM 1327 O O . GLN A 1 175 ? 10.086 -5.508 -1.894 1.00 95.94 175 GLN A O 1
ATOM 1332 N N . LEU A 1 176 ? 9.949 -4.852 -4.037 1.00 96.50 176 LEU A N 1
ATOM 1333 C CA . LEU A 1 176 ? 8.495 -4.674 -4.027 1.00 96.50 176 LEU A CA 1
ATOM 1334 C C . LEU A 1 176 ? 7.768 -5.982 -3.714 1.00 96.50 176 LEU A C 1
ATOM 1336 O O . LEU A 1 176 ? 6.821 -5.969 -2.931 1.00 96.50 176 LEU A O 1
ATOM 1340 N N . VAL A 1 177 ? 8.214 -7.107 -4.277 1.00 96.12 177 VAL A N 1
ATOM 1341 C CA . VAL A 1 177 ? 7.634 -8.428 -3.988 1.00 96.12 177 VAL A CA 1
ATOM 1342 C C . VAL A 1 177 ? 7.761 -8.765 -2.501 1.00 96.12 177 VAL A C 1
ATOM 1344 O O . VAL A 1 177 ? 6.780 -9.189 -1.892 1.00 96.12 177 VAL A O 1
ATOM 1347 N N . ILE A 1 178 ? 8.920 -8.503 -1.888 1.00 95.06 178 ILE A N 1
ATOM 1348 C CA . ILE A 1 178 ? 9.119 -8.698 -0.441 1.00 95.06 178 ILE A CA 1
ATOM 1349 C C . ILE A 1 178 ? 8.164 -7.808 0.367 1.00 95.06 178 ILE A C 1
ATOM 1351 O O . ILE A 1 178 ? 7.525 -8.276 1.310 1.00 95.06 178 ILE A O 1
ATOM 1355 N N . SER A 1 179 ? 8.022 -6.533 -0.004 1.00 96.12 179 SER A N 1
ATOM 1356 C CA . SER A 1 179 ? 7.084 -5.625 0.665 1.00 96.12 179 SER A CA 1
ATOM 1357 C C . SER A 1 179 ? 5.624 -6.061 0.507 1.00 96.12 179 SER A C 1
ATOM 1359 O O . SER A 1 179 ? 4.841 -5.897 1.440 1.00 96.12 179 SER A O 1
ATOM 1361 N N . MET A 1 180 ? 5.251 -6.651 -0.630 1.00 94.69 180 MET A N 1
ATOM 1362 C CA . MET A 1 180 ? 3.905 -7.194 -0.850 1.00 94.69 180 MET A CA 1
ATOM 1363 C C . MET A 1 180 ? 3.625 -8.423 0.021 1.00 94.69 180 MET A C 1
ATOM 1365 O O . MET A 1 180 ? 2.517 -8.557 0.545 1.00 94.69 180 MET A O 1
ATOM 1369 N N . ASP A 1 181 ? 4.619 -9.286 0.237 1.00 94.44 181 ASP A N 1
ATOM 1370 C CA . ASP A 1 181 ? 4.504 -10.414 1.170 1.00 94.44 181 ASP A CA 1
ATOM 1371 C C . ASP A 1 181 ? 4.310 -9.917 2.614 1.00 94.44 181 ASP A C 1
ATOM 1373 O O . ASP A 1 181 ? 3.363 -10.307 3.302 1.00 94.44 181 ASP A O 1
ATOM 1377 N N . GLN A 1 182 ? 5.113 -8.931 3.034 1.00 95.75 182 GLN A N 1
ATOM 1378 C CA . GLN A 1 182 ? 4.960 -8.274 4.337 1.00 95.75 182 GLN A CA 1
ATOM 1379 C C . GLN A 1 182 ? 3.595 -7.589 4.497 1.00 95.75 182 GLN A C 1
ATOM 1381 O O . GLN A 1 182 ? 2.968 -7.711 5.551 1.00 95.75 182 GLN A O 1
ATOM 1386 N N . MET A 1 183 ? 3.099 -6.902 3.463 1.00 96.00 183 MET A N 1
ATOM 1387 C CA . MET A 1 183 ? 1.755 -6.313 3.471 1.00 96.00 183 MET A CA 1
ATOM 1388 C C . MET A 1 183 ? 0.670 -7.379 3.597 1.00 96.00 183 MET A C 1
ATOM 1390 O O . MET A 1 183 ? -0.291 -7.178 4.335 1.00 96.00 183 MET A O 1
ATOM 1394 N N . THR A 1 184 ? 0.817 -8.514 2.916 1.00 97.38 184 THR A N 1
ATOM 1395 C CA . THR A 1 184 ? -0.153 -9.614 2.979 1.00 97.38 184 THR A CA 1
ATOM 1396 C C . THR A 1 184 ? -0.243 -10.177 4.397 1.00 97.38 184 THR A C 1
ATOM 1398 O O . THR A 1 184 ? -1.344 -10.344 4.926 1.00 97.38 184 THR A O 1
ATOM 1401 N N . LEU A 1 185 ? 0.903 -10.382 5.052 1.00 96.88 185 LEU A N 1
ATOM 1402 C CA . LEU A 1 185 ? 0.962 -10.792 6.457 1.00 96.88 185 LEU A CA 1
ATOM 1403 C C . LEU A 1 185 ? 0.339 -9.742 7.388 1.00 96.88 185 LEU A C 1
ATOM 1405 O O . LEU A 1 185 ? -0.448 -10.092 8.267 1.00 96.88 185 LEU A O 1
ATOM 1409 N N . ALA A 1 186 ? 0.635 -8.458 7.176 1.00 97.06 186 ALA A N 1
ATOM 1410 C CA . ALA A 1 186 ? 0.070 -7.375 7.977 1.00 97.06 186 ALA A CA 1
ATOM 1411 C C . ALA A 1 186 ? -1.460 -7.289 7.836 1.00 97.06 186 ALA A C 1
ATOM 1413 O O . ALA A 1 186 ? -2.164 -7.145 8.833 1.00 97.06 186 ALA A O 1
ATOM 1414 N N . ILE A 1 187 ? -1.992 -7.433 6.619 1.00 97.88 187 ILE A N 1
ATOM 1415 C CA . ILE A 1 187 ? -3.439 -7.455 6.365 1.00 97.88 187 ILE A CA 1
ATOM 1416 C C . ILE A 1 187 ? -4.090 -8.655 7.061 1.00 97.88 187 ILE A C 1
ATOM 1418 O O . ILE A 1 187 ? -5.149 -8.501 7.673 1.00 97.88 187 ILE A O 1
ATOM 1422 N N . ALA A 1 188 ? -3.459 -9.833 7.016 1.00 97.31 188 ALA A N 1
ATOM 1423 C CA . ALA A 1 188 ? -3.954 -11.016 7.716 1.00 97.31 188 ALA A CA 1
ATOM 1424 C C . ALA A 1 188 ? -3.996 -10.806 9.241 1.00 97.31 188 ALA A C 1
ATOM 1426 O O . ALA A 1 188 ? -4.988 -11.159 9.884 1.00 97.31 188 ALA A O 1
ATOM 1427 N N . GLU A 1 189 ? -2.970 -10.177 9.818 1.00 97.62 189 GLU A N 1
ATOM 1428 C CA . GLU A 1 189 ? -2.928 -9.862 11.251 1.00 97.62 189 GLU A CA 1
ATOM 1429 C C . GLU A 1 189 ? -3.983 -8.816 11.646 1.00 97.62 189 GLU A C 1
ATOM 1431 O O . GLU A 1 189 ? -4.653 -8.961 12.672 1.00 97.62 189 GLU A O 1
ATOM 1436 N N . VAL A 1 190 ? -4.205 -7.797 10.808 1.00 98.06 190 VAL A N 1
ATOM 1437 C CA . VAL A 1 190 ? -5.276 -6.806 11.007 1.00 98.06 190 VAL A CA 1
ATOM 1438 C C . VAL A 1 190 ? -6.651 -7.473 10.952 1.00 98.06 190 VAL A C 1
ATOM 1440 O O . VAL A 1 190 ? -7.481 -7.228 11.827 1.00 98.06 190 VAL A O 1
ATOM 1443 N N . ALA A 1 191 ? -6.895 -8.356 9.980 1.00 98.00 191 ALA A N 1
ATOM 1444 C CA . ALA A 1 191 ? -8.155 -9.091 9.871 1.00 98.00 191 ALA A CA 1
ATOM 1445 C C . ALA A 1 191 ? -8.404 -9.982 11.101 1.00 98.00 191 ALA A C 1
ATOM 1447 O O . ALA A 1 191 ? -9.506 -9.996 11.656 1.00 98.00 191 ALA A O 1
ATOM 1448 N N . LYS A 1 192 ? -7.365 -10.677 11.579 1.00 97.94 192 LYS A N 1
ATOM 1449 C CA . LYS A 1 192 ? -7.421 -11.486 12.802 1.00 97.94 192 LYS A CA 1
ATOM 1450 C C . LYS A 1 192 ? -7.713 -10.632 14.037 1.00 97.94 192 LYS A C 1
ATOM 1452 O O . LYS A 1 192 ? -8.593 -10.983 14.823 1.00 97.94 192 LYS A O 1
ATOM 1457 N N . SER A 1 193 ? -7.029 -9.500 14.183 1.00 97.88 193 SER A N 1
ATOM 1458 C CA . SER A 1 193 ? -7.244 -8.552 15.282 1.00 97.88 193 SER A CA 1
ATOM 1459 C C . SER A 1 193 ? -8.661 -7.976 15.271 1.00 97.88 193 SER A C 1
ATOM 1461 O O . SER A 1 193 ? -9.306 -7.896 16.319 1.00 97.88 193 SER A O 1
ATOM 1463 N N . ALA A 1 194 ? -9.192 -7.639 14.093 1.00 98.00 194 ALA A N 1
ATOM 1464 C CA . ALA A 1 194 ? -10.567 -7.175 13.933 1.00 98.00 194 ALA A CA 1
ATOM 1465 C C . ALA A 1 194 ? -11.582 -8.261 14.325 1.00 98.00 194 ALA A C 1
ATOM 1467 O O . ALA A 1 194 ? -12.512 -7.985 15.083 1.00 98.00 194 ALA A O 1
ATOM 1468 N N . SER A 1 195 ? -11.372 -9.509 13.890 1.00 98.19 195 SER A N 1
ATOM 1469 C CA . SER A 1 195 ? -12.230 -10.640 14.266 1.00 98.19 195 SER A CA 1
ATOM 1470 C C . SER A 1 195 ? -12.203 -10.911 15.773 1.00 98.19 195 SER A C 1
ATOM 1472 O O . SER A 1 195 ? -13.250 -11.151 16.373 1.00 98.19 195 SER A O 1
ATOM 1474 N N . PHE A 1 196 ? -11.024 -10.863 16.398 1.00 98.19 196 PHE A N 1
ATOM 1475 C CA . PHE A 1 196 ? -10.877 -11.030 17.844 1.00 98.19 196 PHE A CA 1
ATOM 1476 C C . PHE A 1 196 ? -11.571 -9.903 18.621 1.00 98.19 196 PHE A C 1
ATOM 1478 O O . PHE A 1 196 ? -12.270 -10.154 19.606 1.00 98.19 196 PHE A O 1
ATOM 1485 N N . THR A 1 197 ? -11.431 -8.663 18.149 1.00 98.31 197 THR A N 1
ATOM 1486 C CA . THR A 1 197 ? -12.085 -7.490 18.744 1.00 98.31 197 THR A CA 1
ATOM 1487 C C . THR A 1 197 ? -13.604 -7.594 18.636 1.00 98.31 197 THR A C 1
ATOM 1489 O O . THR A 1 197 ? -14.294 -7.379 19.628 1.00 98.31 197 THR A O 1
ATOM 1492 N N . ALA A 1 198 ? -14.135 -7.997 17.476 1.00 98.38 198 ALA A N 1
ATOM 1493 C CA . ALA A 1 198 ? -15.569 -8.205 17.283 1.00 98.38 198 ALA A CA 1
ATOM 1494 C C . ALA A 1 198 ? -16.127 -9.288 18.222 1.00 98.38 198 ALA A C 1
ATOM 1496 O O . ALA A 1 198 ? -17.161 -9.083 18.857 1.00 98.38 198 ALA A O 1
ATOM 1497 N N . ALA A 1 199 ? -15.417 -10.411 18.374 1.00 98.19 199 ALA A N 1
ATOM 1498 C CA . ALA A 1 199 ? -15.803 -11.468 19.308 1.00 98.19 199 ALA A CA 1
ATOM 1499 C C . ALA A 1 199 ? -15.789 -10.980 20.768 1.00 98.19 199 ALA A C 1
ATOM 1501 O O . ALA A 1 199 ? -16.710 -11.266 21.532 1.00 98.19 199 ALA A O 1
ATOM 1502 N N . THR A 1 200 ? -14.774 -10.199 21.146 1.00 98.31 200 THR A N 1
ATOM 1503 C CA . THR A 1 200 ? -14.659 -9.627 22.495 1.00 98.31 200 THR A CA 1
ATOM 1504 C C . THR A 1 200 ? -15.770 -8.614 22.773 1.00 98.31 200 THR A C 1
ATOM 1506 O O . THR A 1 200 ? -16.379 -8.656 23.838 1.00 98.31 200 THR A O 1
ATOM 1509 N N . ALA A 1 201 ? -16.092 -7.753 21.805 1.00 98.38 201 ALA A N 1
ATOM 1510 C CA . ALA A 1 201 ? -17.196 -6.802 21.907 1.00 98.38 201 ALA A CA 1
ATOM 1511 C C . ALA A 1 201 ? -18.552 -7.514 22.040 1.00 98.38 201 ALA A C 1
ATOM 1513 O O . ALA A 1 201 ? -19.353 -7.144 22.891 1.00 98.38 201 ALA A O 1
ATOM 1514 N N . SER A 1 202 ? -18.781 -8.583 21.267 1.00 98.25 202 SER A N 1
ATOM 1515 C CA . SER A 1 202 ? -19.996 -9.399 21.388 1.00 98.25 202 SER A CA 1
ATOM 1516 C C . SER A 1 202 ? -20.110 -10.071 22.757 1.00 98.25 202 SER A C 1
ATOM 1518 O O . SER A 1 202 ? -21.209 -10.164 23.299 1.00 98.25 202 SER A O 1
ATOM 1520 N N . LYS A 1 203 ? -18.990 -10.520 23.337 1.00 98.38 203 LYS A N 1
ATOM 1521 C CA . LYS A 1 203 ? -18.974 -11.080 24.692 1.00 98.38 203 LYS A CA 1
ATOM 1522 C C . LYS A 1 203 ? -19.290 -10.015 25.747 1.00 98.38 203 LYS A C 1
ATOM 1524 O O . LYS A 1 203 ? -20.087 -10.278 26.640 1.00 98.38 203 LYS A O 1
ATOM 1529 N N . ALA A 1 204 ? -18.706 -8.823 25.624 1.00 98.50 204 ALA A N 1
ATOM 1530 C CA . ALA A 1 204 ? -18.976 -7.707 26.528 1.00 98.50 204 ALA A CA 1
ATOM 1531 C C . ALA A 1 204 ? -20.449 -7.260 26.474 1.00 98.50 204 ALA A C 1
ATOM 1533 O O . ALA A 1 204 ? -21.034 -6.983 27.517 1.00 98.50 204 ALA A O 1
ATOM 1534 N N . ASP A 1 205 ? -21.064 -7.243 25.285 1.00 98.56 205 ASP A N 1
ATOM 1535 C CA . ASP A 1 205 ? -22.496 -6.956 25.130 1.00 98.56 205 ASP A CA 1
ATOM 1536 C C . ASP A 1 205 ? -23.365 -8.003 25.843 1.00 98.56 205 ASP A C 1
ATOM 1538 O O . ASP A 1 205 ? -24.256 -7.649 26.613 1.00 98.56 205 ASP A O 1
ATOM 1542 N N . ALA A 1 206 ? -23.052 -9.293 25.679 1.00 98.19 206 ALA A N 1
ATOM 1543 C CA . ALA A 1 206 ? -23.759 -10.367 26.376 1.00 98.19 206 ALA A CA 1
ATOM 1544 C C . ALA A 1 206 ? -23.620 -10.265 27.908 1.00 98.19 206 ALA A C 1
ATOM 1546 O O . ALA A 1 206 ? -24.601 -10.430 28.633 1.00 98.19 206 ALA A O 1
ATOM 1547 N N . GLU A 1 207 ? -22.422 -9.954 28.414 1.00 98.44 207 GLU A N 1
ATOM 1548 C CA . GLU A 1 207 ? -22.190 -9.733 29.848 1.00 98.44 207 GLU A CA 1
ATOM 1549 C C . GLU A 1 207 ? -22.952 -8.501 30.368 1.00 98.44 207 GLU A C 1
ATOM 1551 O O . GLU A 1 207 ? -23.542 -8.555 31.448 1.00 98.44 207 GLU A O 1
ATOM 1556 N N . ALA A 1 208 ? -23.019 -7.414 29.592 1.00 98.56 208 ALA A N 1
ATOM 1557 C CA . ALA A 1 208 ? -23.797 -6.226 29.940 1.00 98.56 208 ALA A CA 1
ATOM 1558 C C . ALA A 1 208 ? -25.310 -6.504 29.958 1.00 98.56 208 ALA A C 1
ATOM 1560 O O . ALA A 1 208 ? -26.009 -6.054 30.869 1.00 98.56 208 ALA A O 1
ATOM 1561 N N . GLN A 1 209 ? -25.824 -7.284 29.000 1.00 98.31 209 GLN A N 1
ATOM 1562 C CA . GLN A 1 209 ? -27.220 -7.729 29.000 1.00 98.31 209 GLN A CA 1
ATOM 1563 C C . GLN A 1 209 ? -27.534 -8.585 30.231 1.00 98.31 209 GLN A C 1
ATOM 1565 O O . GLN A 1 209 ? -28.545 -8.351 30.894 1.00 98.31 209 GLN A O 1
ATOM 1570 N N . GLN A 1 210 ? -26.645 -9.514 30.596 1.00 98.06 210 GLN A N 1
ATOM 1571 C CA . GLN A 1 210 ? -26.802 -10.301 31.817 1.00 98.06 210 GLN A CA 1
ATOM 1572 C C . GLN A 1 210 ? -26.779 -9.415 33.071 1.00 98.06 210 GLN A C 1
ATOM 1574 O O . GLN A 1 210 ? -27.588 -9.607 33.978 1.00 98.06 210 GLN A O 1
ATOM 1579 N N . GLY A 1 211 ? -25.899 -8.411 33.112 1.00 98.44 211 GLY A N 1
ATOM 1580 C CA . GLY A 1 211 ? -25.864 -7.419 34.186 1.00 98.44 211 GLY A CA 1
ATOM 1581 C C . GLY A 1 211 ? -27.182 -6.651 34.324 1.00 98.44 211 GLY A C 1
ATOM 1582 O O . GLY A 1 211 ? -27.682 -6.493 35.435 1.00 98.44 211 GLY A O 1
ATOM 1583 N N . ASN A 1 212 ? -27.792 -6.243 33.207 1.00 98.00 212 ASN A N 1
ATOM 1584 C CA . ASN A 1 212 ? -29.102 -5.582 33.211 1.00 98.00 212 ASN A CA 1
ATOM 1585 C C . ASN A 1 212 ? -30.210 -6.471 33.789 1.00 98.00 212 ASN A C 1
ATOM 1587 O O . ASN A 1 212 ? -31.062 -5.967 34.519 1.00 98.00 212 ASN A O 1
ATOM 1591 N N . ILE A 1 213 ? -30.189 -7.778 33.506 1.00 98.12 213 ILE A N 1
ATOM 1592 C CA . ILE A 1 213 ? -31.148 -8.731 34.087 1.00 98.12 213 ILE A CA 1
ATOM 1593 C C . ILE A 1 213 ? -31.003 -8.758 35.613 1.00 98.12 213 ILE A C 1
ATOM 1595 O O . ILE A 1 213 ? -31.987 -8.563 36.320 1.00 98.12 213 ILE A O 1
ATOM 1599 N N . VAL A 1 214 ? -29.775 -8.901 36.123 1.00 98.25 214 VAL A N 1
ATOM 1600 C CA . VAL A 1 214 ? -29.502 -8.943 37.574 1.00 98.25 214 VAL A CA 1
ATOM 1601 C C . VAL A 1 214 ? -29.904 -7.636 38.269 1.00 98.25 214 VAL A C 1
ATOM 1603 O O . VAL A 1 214 ? -30.461 -7.649 39.369 1.00 98.25 214 VAL A O 1
ATOM 1606 N N . VAL A 1 215 ? -29.656 -6.486 37.636 1.00 98.19 215 VAL A N 1
ATOM 1607 C CA . VAL A 1 215 ? -30.114 -5.186 38.155 1.00 98.19 215 VAL A CA 1
ATOM 1608 C C . VAL A 1 215 ? -31.643 -5.125 38.193 1.00 98.19 215 VAL A C 1
ATOM 1610 O O . VAL A 1 215 ? -32.198 -4.664 39.190 1.00 98.19 215 VAL A O 1
ATOM 1613 N N . GLY A 1 216 ? -32.326 -5.626 37.161 1.00 97.69 216 GLY A N 1
ATOM 1614 C CA . GLY A 1 216 ? -33.786 -5.747 37.139 1.00 97.69 216 GLY A CA 1
ATOM 1615 C C . GLY A 1 216 ? -34.325 -6.589 38.299 1.00 97.69 216 GLY A C 1
ATOM 1616 O O . GLY A 1 216 ? -35.179 -6.121 39.050 1.00 97.69 216 GLY A O 1
ATOM 1617 N N . GLU A 1 217 ? -33.754 -7.775 38.519 1.00 97.75 217 GLU A N 1
ATOM 1618 C CA . GLU A 1 217 ? -34.102 -8.656 39.647 1.00 97.75 217 GLU A CA 1
ATOM 1619 C C . GLU A 1 217 ? -33.865 -7.983 41.009 1.00 97.75 217 GLU A C 1
ATOM 1621 O O . GLU A 1 217 ? -34.650 -8.141 41.950 1.00 97.75 217 GLU A O 1
ATOM 1626 N N . THR A 1 218 ? -32.798 -7.187 41.117 1.00 97.75 218 THR A N 1
ATOM 1627 C CA . THR A 1 218 ? -32.485 -6.424 42.332 1.00 97.75 218 THR A CA 1
ATOM 1628 C C . THR A 1 218 ? -33.531 -5.340 42.590 1.00 97.75 218 THR A C 1
ATOM 1630 O O . THR A 1 218 ? -33.992 -5.187 43.720 1.00 97.75 218 THR A O 1
ATOM 1633 N N . VAL A 1 219 ? -33.946 -4.607 41.552 1.00 97.94 219 VAL A N 1
ATOM 1634 C CA . VAL A 1 219 ? -35.005 -3.590 41.655 1.00 97.94 219 VAL A CA 1
ATOM 1635 C C . VAL A 1 219 ? -36.322 -4.219 42.101 1.00 97.94 219 VAL A C 1
ATOM 1637 O O . VAL A 1 219 ? -36.993 -3.669 42.974 1.00 97.94 219 VAL A O 1
ATOM 1640 N N . ASP A 1 220 ? -36.686 -5.376 41.552 1.00 97.69 220 ASP A N 1
ATOM 1641 C CA . ASP A 1 220 ? -37.917 -6.063 41.946 1.00 97.69 220 ASP A CA 1
ATOM 1642 C C . ASP A 1 220 ? -37.841 -6.601 43.381 1.00 97.69 220 ASP A C 1
ATOM 1644 O O . ASP A 1 220 ? -38.792 -6.443 44.145 1.00 97.69 220 ASP A O 1
ATOM 1648 N N . SER A 1 221 ? -36.684 -7.113 43.806 1.00 97.69 221 SER A N 1
ATOM 1649 C CA . SER A 1 221 ? -36.454 -7.510 45.204 1.00 97.69 221 SER A CA 1
ATOM 1650 C C . SER A 1 221 ? -36.598 -6.329 46.174 1.00 97.69 221 SER A C 1
ATOM 1652 O O . SER A 1 221 ? -37.171 -6.475 47.253 1.00 97.69 221 SER A O 1
ATOM 1654 N N . ILE A 1 222 ? -36.125 -5.139 45.786 1.00 96.62 222 ILE A N 1
ATOM 1655 C CA . ILE A 1 222 ? -36.287 -3.910 46.577 1.00 96.62 222 ILE A CA 1
ATOM 1656 C C . ILE A 1 222 ? -37.763 -3.499 46.671 1.00 96.62 222 ILE A C 1
ATOM 1658 O O . ILE A 1 222 ? -38.194 -3.074 47.741 1.00 96.62 222 ILE A O 1
ATOM 1662 N N . LYS A 1 223 ? -38.556 -3.646 45.600 1.00 96.19 223 LYS A N 1
ATOM 1663 C CA . LYS A 1 223 ? -40.005 -3.373 45.654 1.00 96.19 223 LYS A CA 1
ATOM 1664 C C . LYS A 1 223 ? -40.713 -4.301 46.635 1.00 96.19 223 LYS A C 1
ATOM 1666 O O . LYS A 1 223 ? -41.457 -3.818 47.480 1.00 96.19 223 LYS A O 1
ATOM 1671 N N . VAL A 1 224 ? -40.425 -5.603 46.575 1.00 96.62 224 VAL A N 1
ATOM 1672 C CA . VAL A 1 224 ? -40.988 -6.588 47.515 1.00 96.62 224 VAL A CA 1
ATOM 1673 C C . VAL A 1 224 ? -40.607 -6.242 48.956 1.00 96.62 224 VAL A C 1
ATOM 1675 O O . VAL A 1 224 ? -41.441 -6.299 49.857 1.00 96.62 224 VAL A O 1
ATOM 1678 N N . LEU A 1 225 ? -39.357 -5.830 49.185 1.00 95.38 225 LEU A N 1
ATOM 1679 C CA . LEU A 1 225 ? -38.912 -5.390 50.505 1.00 95.38 225 LEU A CA 1
ATOM 1680 C C . LEU A 1 225 ? -39.663 -4.133 50.976 1.00 95.38 225 LEU A C 1
ATOM 1682 O O . LEU A 1 225 ? -40.070 -4.066 52.135 1.00 95.38 225 LEU A O 1
ATOM 1686 N N . ALA A 1 226 ? -39.874 -3.154 50.094 1.00 94.75 226 ALA A N 1
ATOM 1687 C CA . ALA A 1 226 ? -40.628 -1.941 50.403 1.00 94.75 226 ALA A CA 1
ATOM 1688 C C . ALA A 1 226 ? -42.096 -2.246 50.755 1.00 94.75 226 ALA A C 1
ATOM 1690 O O . ALA A 1 226 ? -42.612 -1.702 51.732 1.00 94.75 226 ALA A O 1
ATOM 1691 N N . GLU A 1 227 ? -42.739 -3.159 50.023 1.00 95.06 227 GLU A N 1
ATOM 1692 C CA . GLU A 1 227 ? -44.089 -3.649 50.333 1.00 95.06 227 GLU A CA 1
ATOM 1693 C C . GLU A 1 227 ? -44.137 -4.342 51.705 1.00 95.06 227 GLU A C 1
ATOM 1695 O O . GLU A 1 227 ? -45.010 -4.045 52.523 1.00 95.06 227 GLU A O 1
ATOM 1700 N N . GLY A 1 228 ? -43.155 -5.199 52.008 1.00 93.25 228 GLY A N 1
ATOM 1701 C CA . GLY A 1 228 ? -43.039 -5.853 53.315 1.00 93.25 228 GLY A CA 1
ATOM 1702 C C . GLY A 1 228 ? -42.847 -4.861 54.470 1.00 93.25 228 GLY A C 1
ATOM 1703 O O . GLY A 1 228 ? -43.433 -5.026 55.546 1.00 93.25 228 GLY A O 1
ATOM 1704 N N . PHE A 1 229 ? -42.082 -3.788 54.250 1.00 91.12 229 PHE A N 1
ATOM 1705 C CA . PHE A 1 229 ? -41.956 -2.702 55.223 1.00 91.12 229 PHE A CA 1
ATOM 1706 C C . PHE A 1 229 ? -43.274 -1.960 55.432 1.00 91.12 229 PHE A C 1
ATOM 1708 O O . PHE A 1 229 ? -43.645 -1.710 56.576 1.00 91.12 229 PHE A O 1
ATOM 1715 N N . GLN A 1 230 ? -44.009 -1.652 54.362 1.00 90.00 230 GLN A N 1
ATOM 1716 C CA . GLN A 1 230 ? -45.310 -0.992 54.470 1.00 90.00 230 GLN A CA 1
ATOM 1717 C C . GLN A 1 230 ? -46.301 -1.835 55.286 1.00 90.00 230 GLN A C 1
ATOM 1719 O O . GLN A 1 230 ? -46.992 -1.303 56.157 1.00 90.00 230 GLN A O 1
ATOM 1724 N N . GLN A 1 231 ? -46.320 -3.152 55.065 1.00 92.44 231 GLN A N 1
ATOM 1725 C CA . GLN A 1 231 ? -47.139 -4.073 55.851 1.00 92.44 231 GLN A CA 1
ATOM 1726 C C . GLN A 1 231 ? -46.710 -4.111 57.326 1.00 92.44 231 GLN A C 1
ATOM 1728 O O . GLN A 1 231 ? -47.555 -4.098 58.219 1.00 92.44 231 GLN A O 1
ATOM 1733 N N . THR A 1 232 ? -45.403 -4.100 57.600 1.00 91.00 232 THR A N 1
ATOM 1734 C CA . THR A 1 232 ? -44.877 -4.058 58.975 1.00 91.00 232 THR A CA 1
ATOM 1735 C C . THR A 1 232 ? -45.298 -2.776 59.695 1.00 91.00 232 THR A C 1
ATOM 1737 O O . THR A 1 232 ? -45.724 -2.831 60.847 1.00 91.00 232 THR A O 1
ATOM 1740 N N . THR A 1 233 ? -45.244 -1.627 59.017 1.00 89.69 233 THR A N 1
ATOM 1741 C CA . THR A 1 233 ? -45.704 -0.342 59.563 1.00 89.69 233 THR A CA 1
ATOM 1742 C C . THR A 1 233 ? -47.194 -0.369 59.900 1.00 89.69 233 THR A C 1
ATOM 1744 O O . THR A 1 233 ? -47.585 0.135 60.950 1.00 89.69 233 THR A O 1
ATOM 1747 N N . GLN A 1 234 ? -48.023 -1.000 59.061 1.00 90.81 234 GLN A N 1
ATOM 1748 C CA . GLN A 1 234 ? -49.451 -1.162 59.346 1.00 90.81 234 GLN A CA 1
ATOM 1749 C C . GLN A 1 234 ? -49.689 -1.990 60.618 1.00 90.81 234 GLN A C 1
ATOM 1751 O O . GLN A 1 234 ? -50.442 -1.564 61.490 1.00 90.81 234 GLN A O 1
ATOM 1756 N N . VAL A 1 235 ? -49.000 -3.126 60.768 1.00 92.00 235 VAL A N 1
ATOM 1757 C CA . VAL A 1 235 ? -49.108 -3.972 61.971 1.00 92.00 235 VAL A CA 1
ATOM 1758 C C . VAL A 1 235 ? -48.627 -3.233 63.225 1.00 92.00 235 VAL A C 1
ATOM 1760 O O . VAL A 1 235 ? -49.208 -3.385 64.298 1.00 92.00 235 VAL A O 1
ATOM 1763 N N . MET A 1 236 ? -47.582 -2.406 63.114 1.00 90.31 236 MET A N 1
ATOM 1764 C CA . MET A 1 236 ? -47.117 -1.579 64.233 1.00 90.31 236 MET A CA 1
ATOM 1765 C C . MET A 1 236 ? -48.162 -0.540 64.650 1.00 90.31 236 MET A C 1
ATOM 1767 O O . MET A 1 236 ? -48.360 -0.330 65.847 1.00 90.31 236 MET A O 1
ATOM 1771 N N . GLU A 1 237 ? -48.866 0.071 63.700 1.00 90.00 237 GLU A N 1
ATOM 1772 C CA . GLU A 1 237 ? -49.940 1.019 64.006 1.00 90.00 237 GLU A CA 1
ATOM 1773 C C . GLU A 1 237 ? -51.138 0.334 64.682 1.00 90.00 237 GLU A C 1
ATOM 1775 O O . GLU A 1 237 ? -51.648 0.841 65.683 1.00 90.00 237 GLU A O 1
ATOM 1780 N N . GLU A 1 238 ? -51.523 -0.858 64.218 1.00 91.62 238 GLU A N 1
ATOM 1781 C CA . GLU A 1 238 ? -52.543 -1.687 64.878 1.00 91.62 238 GLU A CA 1
ATOM 1782 C C . GLU A 1 238 ? -52.125 -2.031 66.321 1.00 91.62 238 GLU A C 1
ATOM 1784 O O . GLU A 1 238 ? -52.873 -1.777 67.266 1.00 91.62 238 GLU A O 1
ATOM 1789 N N . LEU A 1 239 ? -50.881 -2.482 66.528 1.00 91.88 239 LEU A N 1
ATOM 1790 C CA . LEU A 1 239 ? -50.340 -2.778 67.861 1.00 91.88 239 LEU A CA 1
ATOM 1791 C C . LEU A 1 239 ? -50.314 -1.543 68.779 1.00 91.88 239 LEU A C 1
ATOM 1793 O O . LEU A 1 239 ? -50.501 -1.661 69.995 1.00 91.88 239 LEU A O 1
ATOM 1797 N N . ARG A 1 240 ? -50.055 -0.353 68.225 1.00 89.94 240 ARG A N 1
ATOM 1798 C CA . ARG A 1 240 ? -50.089 0.909 68.974 1.00 89.94 240 ARG A CA 1
ATOM 1799 C C . ARG A 1 240 ? -51.507 1.182 69.469 1.00 89.94 240 ARG A C 1
ATOM 1801 O O . ARG A 1 240 ? -51.684 1.495 70.643 1.00 89.94 240 ARG A O 1
ATOM 1808 N N . GLN A 1 241 ? -52.494 1.037 68.589 1.00 92.12 241 GLN A N 1
ATOM 1809 C CA . GLN A 1 241 ? -53.898 1.257 68.913 1.00 92.12 241 GLN A CA 1
ATOM 1810 C C . GLN A 1 241 ? -54.411 0.255 69.958 1.00 92.12 241 GLN A C 1
ATOM 1812 O O . GLN A 1 241 ? -55.081 0.657 70.910 1.00 92.12 241 GLN A O 1
ATOM 1817 N N . ASP A 1 242 ? -54.029 -1.017 69.849 1.00 92.56 242 ASP A N 1
ATOM 1818 C CA . ASP A 1 242 ? -54.353 -2.036 70.852 1.00 92.56 242 ASP A CA 1
ATOM 1819 C C . ASP A 1 242 ? -53.709 -1.735 72.209 1.00 92.56 242 ASP A C 1
ATOM 1821 O O . ASP A 1 242 ? -54.359 -1.860 73.247 1.00 92.56 242 ASP A O 1
ATOM 1825 N N . SER A 1 243 ? -52.457 -1.269 72.220 1.00 92.69 243 SER A N 1
ATOM 1826 C CA . SER A 1 243 ? -51.775 -0.870 73.459 1.00 92.69 243 SER A CA 1
ATOM 1827 C C . SER A 1 243 ? -52.461 0.327 74.132 1.00 92.69 243 SER A C 1
ATOM 1829 O O . SER A 1 243 ? -52.632 0.324 75.350 1.00 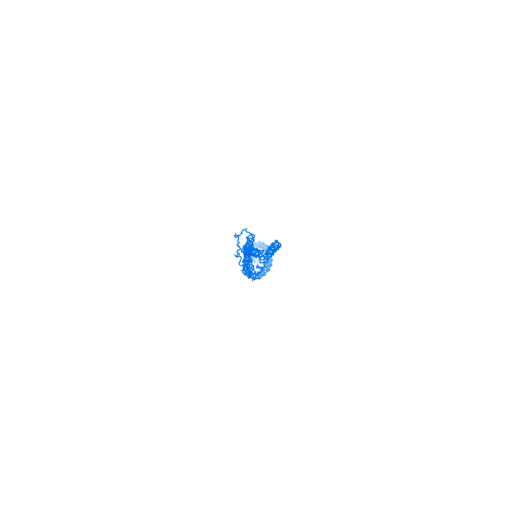92.69 243 SER A O 1
ATOM 1831 N N . ASP A 1 244 ? -52.902 1.325 73.356 1.00 90.38 244 ASP A N 1
ATOM 1832 C CA . ASP A 1 244 ? -53.666 2.476 73.865 1.00 90.38 244 ASP A CA 1
ATOM 1833 C C . ASP A 1 244 ? -55.014 2.036 74.465 1.00 90.38 244 ASP A C 1
ATOM 1835 O O . ASP A 1 244 ? -55.393 2.488 75.550 1.00 90.38 244 ASP A O 1
ATOM 1839 N N . ASN A 1 245 ? -55.710 1.105 73.802 1.00 92.69 245 ASN A N 1
ATOM 1840 C CA . ASN A 1 245 ? -56.960 0.529 74.301 1.00 92.69 245 ASN A CA 1
ATOM 1841 C C . ASN A 1 245 ? -56.750 -0.223 75.624 1.00 92.69 245 ASN A C 1
ATOM 1843 O O . ASN A 1 245 ? -57.524 -0.034 76.564 1.00 92.69 245 ASN A O 1
ATOM 1847 N N . ILE A 1 246 ? -55.693 -1.038 75.728 1.00 93.06 246 ILE A N 1
ATOM 1848 C CA . ILE A 1 246 ? -55.343 -1.739 76.973 1.00 93.06 246 ILE A CA 1
ATOM 1849 C C . ILE A 1 246 ? -55.053 -0.729 78.088 1.00 93.06 246 ILE A C 1
ATOM 1851 O O . ILE A 1 246 ? -55.561 -0.898 79.195 1.00 93.06 246 ILE A O 1
ATOM 1855 N N . GLY A 1 247 ? -54.302 0.339 77.800 1.00 90.94 247 GLY A N 1
ATOM 1856 C CA . GLY A 1 247 ? -54.041 1.415 78.759 1.00 90.94 247 GLY A CA 1
ATOM 1857 C C . GLY A 1 247 ? -55.330 2.018 79.325 1.00 90.94 247 GLY A C 1
ATOM 1858 O O . GLY A 1 247 ? -55.476 2.122 80.540 1.00 90.94 247 GLY A O 1
ATOM 1859 N N . SER A 1 248 ? -56.309 2.320 78.464 1.00 91.25 248 SER A N 1
ATOM 1860 C CA . SER A 1 248 ? -57.615 2.831 78.904 1.00 91.25 248 SER A CA 1
ATOM 1861 C C . SER A 1 248 ? -58.384 1.839 79.781 1.00 91.25 248 SER A C 1
ATOM 1863 O O . SER A 1 248 ? -59.067 2.258 80.714 1.00 91.25 248 SER A O 1
ATOM 1865 N N . VAL A 1 249 ? -58.313 0.538 79.484 1.00 93.69 249 VAL A N 1
ATOM 1866 C CA . VAL A 1 249 ? -58.970 -0.501 80.294 1.00 93.69 249 VAL A CA 1
ATOM 1867 C C . VAL A 1 249 ? -58.302 -0.624 81.664 1.00 93.69 249 VAL A C 1
ATOM 1869 O O . VAL A 1 249 ? -59.002 -0.764 82.665 1.00 93.69 249 VAL A O 1
ATOM 1872 N N . LEU A 1 250 ? -56.971 -0.530 81.731 1.00 93.75 250 LEU A N 1
ATOM 1873 C CA . LEU A 1 250 ? -56.228 -0.577 82.992 1.00 93.75 250 LEU A CA 1
ATOM 1874 C C . LEU A 1 250 ? -56.593 0.589 83.912 1.00 93.75 250 LEU A C 1
ATOM 1876 O O . LEU A 1 250 ? -56.830 0.343 85.089 1.00 93.75 250 LEU A O 1
ATOM 1880 N N . THR A 1 251 ? -56.756 1.809 83.386 1.00 90.38 251 THR A N 1
ATOM 1881 C CA . THR A 1 251 ? -57.235 2.955 84.183 1.00 90.38 251 THR A CA 1
ATOM 1882 C C . THR A 1 251 ? -58.601 2.674 84.816 1.00 90.38 251 THR A C 1
ATOM 1884 O O . THR A 1 251 ? -58.791 2.903 86.004 1.00 90.38 251 THR A O 1
ATOM 1887 N N . VAL A 1 252 ? -59.538 2.078 84.068 1.00 94.50 252 VAL A N 1
ATOM 1888 C CA . VAL A 1 252 ? -60.853 1.694 84.614 1.00 94.50 252 VAL A CA 1
ATOM 1889 C C . VAL A 1 252 ? -60.724 0.619 85.702 1.00 94.50 252 VAL A C 1
ATOM 1891 O O . VAL A 1 252 ? -61.451 0.655 86.692 1.00 94.50 252 VAL A O 1
ATOM 1894 N N . ILE A 1 253 ? -59.811 -0.345 85.547 1.00 92.75 253 ILE A N 1
ATOM 1895 C CA . ILE A 1 253 ? -59.562 -1.379 86.566 1.00 92.75 253 ILE A CA 1
ATOM 1896 C C . ILE A 1 253 ? -58.943 -0.764 87.826 1.00 92.75 253 ILE A C 1
ATOM 1898 O O . ILE A 1 253 ? -59.328 -1.146 88.931 1.00 92.75 253 ILE A O 1
ATOM 1902 N N . GLU A 1 254 ? -58.009 0.175 87.675 1.00 92.00 254 GLU A N 1
ATOM 1903 C 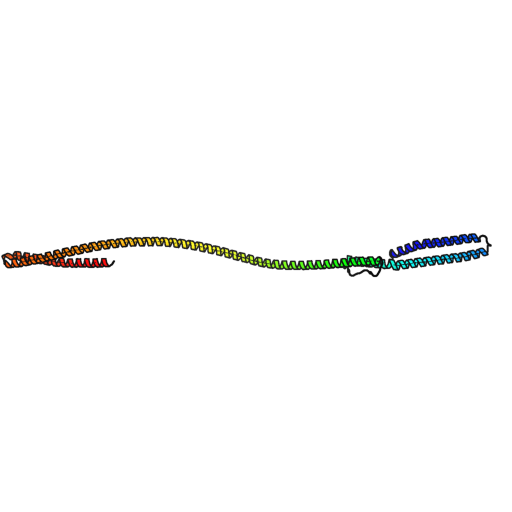CA . GLU A 1 254 ? -57.409 0.916 88.786 1.00 92.00 254 GLU A CA 1
ATOM 1904 C C . GLU A 1 254 ? -58.472 1.707 89.557 1.00 92.00 254 GLU A C 1
ATOM 1906 O O . GLU A 1 254 ? -58.563 1.552 90.776 1.00 92.00 254 GLU A O 1
ATOM 1911 N N . ASP A 1 255 ? -59.343 2.434 88.848 1.00 93.06 255 ASP A N 1
ATOM 1912 C CA . ASP A 1 255 ? -60.471 3.171 89.427 1.00 93.06 255 ASP A CA 1
ATOM 1913 C C . ASP A 1 255 ? -61.424 2.235 90.194 1.00 93.06 255 ASP A C 1
ATOM 1915 O O . ASP A 1 255 ? -61.835 2.527 91.320 1.00 93.06 255 ASP A O 1
ATOM 1919 N N . ILE A 1 256 ? -61.769 1.074 89.617 1.00 93.00 256 ILE A N 1
ATOM 1920 C CA . ILE A 1 256 ? -62.617 0.065 90.275 1.00 93.00 256 ILE A CA 1
ATOM 1921 C C . ILE A 1 256 ? -61.929 -0.482 91.528 1.00 93.00 256 ILE A C 1
ATOM 1923 O O . ILE A 1 256 ? -62.576 -0.651 92.565 1.00 93.00 256 ILE A O 1
ATOM 1927 N N . ALA A 1 257 ? -60.632 -0.776 91.458 1.00 93.25 257 ALA A N 1
ATOM 1928 C CA . ALA A 1 257 ? -59.877 -1.298 92.587 1.00 93.25 257 ALA A CA 1
ATOM 1929 C C . ALA A 1 257 ? -59.739 -0.248 93.704 1.00 93.25 257 ALA A C 1
ATOM 1931 O O . ALA A 1 257 ? -59.900 -0.589 94.876 1.00 93.25 257 ALA A O 1
ATOM 1932 N N . GLU A 1 258 ? -59.557 1.032 93.367 1.00 91.44 258 GLU A N 1
ATOM 1933 C CA . GLU A 1 258 ? -59.558 2.135 94.333 1.00 91.44 258 GLU A CA 1
ATOM 1934 C C . GLU A 1 258 ? -60.923 2.286 95.011 1.00 91.44 258 GLU A C 1
ATOM 1936 O O . GLU A 1 258 ? -61.015 2.319 96.242 1.00 91.44 258 GLU A O 1
ATOM 1941 N N . GLN A 1 259 ? -62.003 2.298 94.225 1.00 93.88 259 GLN A N 1
ATOM 1942 C CA . GLN A 1 259 ? -63.369 2.338 94.749 1.00 93.88 259 GLN A CA 1
ATOM 1943 C C . GLN A 1 259 ? -63.661 1.134 95.647 1.00 93.88 259 GLN A C 1
ATOM 1945 O O . GLN A 1 259 ? -64.254 1.290 96.715 1.00 93.88 259 GLN A O 1
ATOM 1950 N N . THR A 1 260 ? -63.204 -0.058 95.261 1.00 94.50 260 THR A N 1
ATOM 1951 C CA . THR A 1 260 ? -63.358 -1.284 96.055 1.00 94.50 260 THR A CA 1
ATOM 1952 C C . THR A 1 260 ? -62.576 -1.192 97.366 1.00 94.50 260 THR A C 1
ATOM 1954 O O . THR A 1 260 ? -63.095 -1.570 98.415 1.00 94.50 260 THR A O 1
ATOM 1957 N N . ASN A 1 261 ? -61.364 -0.632 97.343 1.00 91.81 261 ASN A N 1
ATOM 1958 C CA . ASN A 1 261 ? -60.555 -0.388 98.535 1.00 91.81 261 ASN A CA 1
ATOM 1959 C C . ASN A 1 261 ? -61.225 0.622 99.488 1.00 91.81 261 ASN A C 1
ATOM 1961 O O . ASN A 1 261 ? -61.263 0.389 100.698 1.00 91.81 261 ASN A O 1
ATOM 1965 N N . LEU A 1 262 ? -61.812 1.702 98.961 1.00 92.88 262 LEU A N 1
ATOM 1966 C CA . LEU A 1 262 ? -62.572 2.686 99.745 1.00 92.88 262 LEU A CA 1
ATOM 1967 C C . LEU A 1 262 ? -63.868 2.096 100.324 1.00 92.88 262 LEU A C 1
ATOM 1969 O O . LEU A 1 262 ? -64.179 2.321 101.495 1.00 92.88 262 LEU A O 1
ATOM 1973 N N . LEU A 1 263 ? -64.606 1.306 99.538 1.00 92.19 263 LEU A N 1
ATOM 1974 C CA . LEU A 1 263 ? -65.799 0.585 99.993 1.00 92.19 263 LEU A CA 1
ATOM 1975 C C . LEU A 1 263 ? -65.459 -0.403 101.114 1.00 92.19 263 LEU A C 1
ATOM 1977 O O . LEU A 1 263 ? -66.146 -0.432 102.136 1.00 92.19 263 LEU A O 1
ATOM 1981 N N . ALA A 1 264 ? -64.380 -1.170 100.952 1.00 92.38 264 ALA A N 1
ATOM 1982 C CA . ALA A 1 264 ? -63.901 -2.119 101.948 1.00 92.38 264 ALA A CA 1
ATOM 1983 C C . ALA A 1 264 ? -63.430 -1.422 103.232 1.00 92.38 264 ALA A C 1
ATOM 1985 O O . ALA A 1 264 ? -63.736 -1.886 104.328 1.00 92.38 264 ALA A O 1
ATOM 1986 N N . LEU A 1 265 ? -62.755 -0.273 103.120 1.00 89.88 265 LEU A N 1
ATOM 1987 C CA . LEU A 1 265 ? -62.365 0.541 104.273 1.00 89.88 265 LEU A CA 1
ATOM 1988 C C . LEU A 1 265 ? -63.590 1.046 105.049 1.00 89.88 265 LEU A C 1
ATOM 1990 O O . LEU A 1 265 ? -63.635 0.914 106.271 1.00 89.88 265 LEU A O 1
ATOM 1994 N N . ASN A 1 266 ? -64.596 1.577 104.350 1.00 89.94 266 ASN A N 1
ATOM 1995 C CA . ASN A 1 266 ? -65.843 2.021 104.976 1.00 89.94 266 ASN A CA 1
ATOM 1996 C C . ASN A 1 266 ? -66.569 0.857 105.670 1.00 89.94 266 ASN A C 1
ATOM 1998 O O . ASN A 1 266 ? -67.054 1.014 106.790 1.00 89.94 266 ASN A O 1
ATOM 2002 N N . ALA A 1 267 ? -66.588 -0.327 105.048 1.00 89.44 267 ALA A N 1
ATOM 2003 C CA . ALA A 1 267 ? -67.156 -1.535 105.642 1.00 89.44 267 ALA A CA 1
ATOM 2004 C C . ALA A 1 267 ? -66.377 -2.006 106.884 1.00 89.44 267 ALA A C 1
ATOM 2006 O O . ALA A 1 267 ? -66.994 -2.381 107.878 1.00 89.44 267 ALA A O 1
ATOM 2007 N N . ALA A 1 268 ? -65.041 -1.945 106.868 1.00 88.56 268 ALA A N 1
ATOM 2008 C CA . ALA A 1 268 ? -64.197 -2.296 108.011 1.00 88.56 268 ALA A CA 1
ATOM 2009 C C . ALA A 1 268 ? -64.414 -1.341 109.199 1.00 88.56 268 ALA A C 1
ATOM 2011 O O . ALA A 1 268 ? -64.505 -1.790 110.343 1.00 88.56 268 ALA A O 1
ATOM 2012 N N . ILE A 1 269 ? -64.562 -0.036 108.932 1.00 86.50 269 ILE A N 1
ATOM 2013 C CA . ILE A 1 269 ? -64.890 0.972 109.952 1.00 86.50 269 ILE A CA 1
ATOM 2014 C C . ILE A 1 269 ? -66.254 0.671 110.586 1.00 86.50 269 ILE A C 1
ATOM 2016 O O . ILE A 1 269 ? -66.368 0.650 111.813 1.00 86.50 269 ILE A O 1
ATOM 2020 N N . GLU A 1 270 ? -67.282 0.402 109.779 1.00 88.94 270 GLU A N 1
ATOM 2021 C CA . GLU A 1 270 ? -68.629 0.138 110.298 1.00 88.94 270 GLU A CA 1
ATOM 2022 C C . GLU A 1 270 ? -68.708 -1.215 111.030 1.00 88.94 270 GLU A C 1
ATOM 2024 O O . GLU A 1 270 ? -69.366 -1.333 112.065 1.00 88.94 270 GLU A O 1
ATOM 2029 N N . ALA A 1 271 ? -67.951 -2.219 110.575 1.00 87.31 271 ALA A N 1
ATOM 2030 C CA . ALA A 1 271 ? -67.797 -3.494 111.270 1.00 87.31 271 ALA A CA 1
ATOM 2031 C C . ALA A 1 271 ? -67.104 -3.335 112.636 1.00 87.31 271 ALA A C 1
ATOM 2033 O O . ALA A 1 271 ? -67.547 -3.935 113.616 1.00 87.31 271 ALA A O 1
ATOM 2034 N N . ALA A 1 272 ? -66.076 -2.482 112.738 1.00 84.12 272 ALA A N 1
ATOM 2035 C CA . ALA A 1 272 ? -65.446 -2.133 114.014 1.00 84.12 272 ALA A CA 1
ATOM 2036 C C . ALA A 1 272 ? -66.413 -1.380 114.947 1.00 84.12 272 ALA A C 1
ATOM 2038 O O . ALA A 1 272 ? -66.407 -1.590 116.162 1.00 84.12 272 ALA A O 1
ATOM 2039 N N . ARG A 1 273 ? -67.289 -0.543 114.380 1.00 86.44 273 ARG A N 1
ATOM 2040 C CA . ARG A 1 273 ? -68.315 0.216 115.109 1.00 86.44 273 ARG A CA 1
ATOM 2041 C C . ARG A 1 273 ? -69.410 -0.673 115.710 1.00 86.44 273 ARG A C 1
ATOM 2043 O O . ARG A 1 273 ? -69.927 -0.353 116.778 1.00 86.44 273 ARG A O 1
ATOM 2050 N N . ALA A 1 274 ? -69.730 -1.796 115.065 1.00 85.38 274 ALA A N 1
ATOM 2051 C CA . ALA A 1 274 ? -70.697 -2.792 115.539 1.00 85.38 274 ALA A CA 1
ATOM 2052 C C . ALA A 1 274 ? -70.162 -3.727 116.653 1.00 85.38 274 ALA A C 1
ATOM 2054 O O . ALA A 1 274 ? -70.913 -4.558 117.176 1.00 85.38 274 ALA A O 1
ATOM 2055 N N . GLY A 1 275 ? -68.885 -3.607 117.041 1.00 80.81 275 GLY A N 1
ATOM 2056 C CA . GLY A 1 275 ? -68.280 -4.389 118.126 1.00 80.81 275 GLY A CA 1
ATOM 2057 C C . GLY A 1 275 ? -68.238 -5.898 117.840 1.00 80.81 275 GLY A C 1
ATOM 2058 O O . GLY A 1 275 ? -67.951 -6.320 116.723 1.00 80.81 275 GLY A O 1
ATOM 2059 N N . GLU A 1 276 ? -68.542 -6.737 118.840 1.00 78.06 276 GLU A N 1
ATOM 2060 C CA . GLU A 1 276 ? -68.477 -8.209 118.707 1.00 78.06 276 GLU A CA 1
ATOM 2061 C C . GLU A 1 276 ? -69.420 -8.775 117.624 1.00 78.06 276 GLU A C 1
ATOM 2063 O O . GLU A 1 276 ? -69.106 -9.797 117.018 1.00 78.06 276 GLU A O 1
ATOM 2068 N N . GLN A 1 277 ? -70.536 -8.098 117.312 1.00 76.00 277 GLN A N 1
ATOM 2069 C CA . GLN A 1 277 ? -71.471 -8.533 116.258 1.00 76.00 277 GLN A CA 1
ATOM 2070 C C . GLN A 1 277 ? -70.926 -8.293 114.836 1.00 76.00 277 GLN A C 1
ATOM 2072 O O . GLN A 1 277 ? -71.350 -8.955 113.892 1.00 76.00 277 GLN A O 1
ATOM 2077 N N . GLY A 1 278 ? -69.971 -7.370 114.667 1.00 81.25 278 GLY A N 1
ATOM 2078 C CA . GLY A 1 278 ? -69.369 -7.016 113.374 1.00 81.25 278 GLY A CA 1
ATOM 2079 C C . GLY A 1 278 ? -68.104 -7.804 113.028 1.00 81.25 278 GLY A C 1
ATOM 2080 O O . GLY A 1 278 ? -67.544 -7.637 111.948 1.00 81.25 278 GLY A O 1
ATOM 2081 N N . ARG A 1 279 ? -67.641 -8.687 113.917 1.00 80.75 279 ARG A N 1
ATOM 2082 C CA . ARG A 1 279 ? -66.303 -9.290 113.841 1.00 80.75 279 ARG A CA 1
ATOM 2083 C C . ARG A 1 279 ? -66.077 -10.163 112.599 1.00 80.75 279 ARG A C 1
ATOM 2085 O O . ARG A 1 279 ? -64.995 -10.129 112.024 1.00 80.75 279 ARG A O 1
ATOM 2092 N N . GLY A 1 280 ? -67.098 -10.897 112.148 1.00 82.94 280 GLY A N 1
ATOM 2093 C CA . GLY A 1 280 ? -67.039 -11.668 110.896 1.00 82.94 280 GLY A CA 1
ATOM 2094 C C . GLY A 1 280 ? -67.029 -10.785 109.643 1.00 82.94 280 GLY A C 1
ATOM 2095 O O . GLY A 1 280 ? -66.301 -11.070 108.696 1.00 82.94 280 GLY A O 1
ATOM 2096 N N . PHE A 1 281 ? -67.774 -9.674 109.661 1.00 85.25 281 PHE A N 1
ATOM 2097 C CA . PHE A 1 281 ? -67.781 -8.691 108.573 1.00 85.25 281 PHE A CA 1
ATOM 2098 C C . PHE A 1 281 ? -66.460 -7.919 108.481 1.00 85.25 281 PHE A C 1
ATOM 2100 O O . PHE A 1 281 ? -66.010 -7.642 107.374 1.00 85.25 281 PHE A O 1
ATOM 2107 N N . ALA A 1 282 ? -65.808 -7.636 109.613 1.00 86.31 282 ALA A N 1
ATOM 2108 C CA . ALA A 1 282 ? -64.504 -6.974 109.644 1.00 86.31 282 ALA A CA 1
ATOM 2109 C C . ALA A 1 282 ? -63.421 -7.796 108.922 1.00 86.31 282 ALA A C 1
ATOM 2111 O O . ALA A 1 282 ? -62.665 -7.242 108.131 1.00 86.31 282 ALA A O 1
ATOM 2112 N N . VAL A 1 283 ? -63.395 -9.120 109.126 1.00 87.50 283 VAL A N 1
ATOM 2113 C CA . VAL A 1 283 ? -62.432 -10.016 108.455 1.00 87.50 283 VAL A CA 1
ATOM 2114 C C . VAL A 1 283 ? -62.657 -10.042 106.942 1.00 87.50 283 VAL A C 1
ATOM 2116 O O . VAL A 1 283 ? -61.701 -9.959 106.178 1.00 87.50 283 VAL A O 1
ATOM 2119 N N . VAL A 1 284 ? -63.915 -10.114 106.495 1.00 89.75 284 VAL A N 1
ATOM 2120 C CA . VAL A 1 284 ? -64.236 -10.078 105.058 1.00 89.75 284 VAL A CA 1
ATOM 2121 C C . VAL A 1 284 ? -63.880 -8.718 104.454 1.00 89.75 284 VAL A C 1
ATOM 2123 O O . VAL A 1 284 ? -63.334 -8.667 103.356 1.00 89.75 284 VAL A O 1
ATOM 2126 N N . ALA A 1 285 ? -64.141 -7.618 105.164 1.00 91.00 285 ALA A N 1
ATOM 2127 C CA . ALA A 1 285 ? -63.786 -6.278 104.707 1.00 91.00 285 ALA A CA 1
ATOM 2128 C C . ALA A 1 285 ? -62.263 -6.100 104.559 1.00 91.00 285 ALA A C 1
ATOM 2130 O O . ALA A 1 285 ? -61.820 -5.573 103.541 1.00 91.00 285 ALA A O 1
ATOM 2131 N N . ASP A 1 286 ? -61.454 -6.596 105.501 1.00 90.50 286 ASP A N 1
ATOM 2132 C CA . ASP A 1 286 ? -59.987 -6.568 105.388 1.00 90.50 286 ASP A CA 1
ATOM 2133 C C . ASP A 1 286 ? -59.454 -7.466 104.255 1.00 90.50 286 ASP A C 1
ATOM 2135 O O . ASP A 1 286 ? -58.495 -7.090 103.571 1.00 90.50 286 ASP A O 1
ATOM 2139 N N . GLU A 1 287 ? -60.091 -8.611 103.992 1.00 92.19 287 GLU A N 1
ATOM 2140 C CA . GLU A 1 287 ? -59.728 -9.490 102.870 1.00 92.19 287 GLU A CA 1
ATOM 2141 C C . GLU A 1 287 ? -60.039 -8.828 101.516 1.00 92.19 287 GLU A C 1
ATOM 2143 O O . GLU A 1 287 ? -59.190 -8.801 100.623 1.00 92.19 287 GLU A O 1
ATOM 2148 N N . VAL A 1 288 ? -61.216 -8.201 101.377 1.00 93.50 288 VAL A N 1
ATOM 2149 C CA . VAL A 1 288 ? -61.588 -7.432 100.174 1.00 93.50 288 VAL A CA 1
ATOM 2150 C C . VAL A 1 288 ? -60.651 -6.239 99.982 1.00 93.50 288 VAL A C 1
ATOM 2152 O O . VAL A 1 288 ? -60.215 -5.977 98.862 1.00 93.50 288 VAL A O 1
ATOM 2155 N N . ARG A 1 289 ? -60.276 -5.546 101.064 1.00 91.06 289 ARG A N 1
ATOM 2156 C CA . ARG A 1 289 ? -59.312 -4.436 101.023 1.00 91.06 289 ARG A CA 1
ATOM 2157 C C . ARG A 1 289 ? -57.939 -4.898 100.537 1.00 91.06 289 ARG A C 1
ATOM 2159 O O . ARG A 1 289 ? -57.314 -4.244 99.703 1.00 91.06 289 ARG A O 1
ATOM 2166 N N . THR A 1 290 ? -57.484 -6.047 101.027 1.00 92.19 290 THR A N 1
ATOM 2167 C CA . THR A 1 290 ? -56.215 -6.659 100.615 1.00 92.19 290 THR A CA 1
ATOM 2168 C C . THR A 1 290 ? -56.251 -7.083 99.146 1.00 92.19 290 THR A C 1
ATOM 2170 O O . THR A 1 290 ? -55.288 -6.843 98.416 1.00 92.19 290 THR A O 1
ATOM 2173 N N . LEU A 1 291 ? -57.367 -7.651 98.676 1.00 92.81 291 LEU A N 1
ATOM 2174 C CA . LEU A 1 291 ? -57.550 -8.037 97.276 1.00 92.81 291 LEU A CA 1
ATOM 2175 C C . LEU A 1 291 ? -57.593 -6.820 96.338 1.00 92.81 291 LEU A C 1
ATOM 2177 O O . LEU A 1 291 ? -56.968 -6.841 95.278 1.00 92.81 291 LEU A O 1
ATOM 2181 N N . ALA A 1 292 ? -58.267 -5.744 96.749 1.00 92.81 292 ALA A N 1
ATOM 2182 C CA . ALA A 1 292 ? -58.318 -4.485 96.011 1.00 92.81 292 ALA A CA 1
ATOM 2183 C C . ALA A 1 292 ? -56.922 -3.857 95.863 1.00 92.81 292 ALA A C 1
ATOM 2185 O O . ALA A 1 292 ? -56.528 -3.483 94.760 1.00 92.81 292 ALA A O 1
ATOM 2186 N N . ARG A 1 293 ? -56.123 -3.845 96.940 1.00 91.31 293 ARG A N 1
ATOM 2187 C CA . ARG A 1 293 ? -54.735 -3.361 96.904 1.00 91.31 293 ARG A CA 1
ATOM 2188 C C . ARG A 1 293 ? -53.840 -4.210 95.998 1.00 91.31 293 ARG A C 1
ATOM 2190 O O . ARG A 1 293 ? -53.121 -3.664 95.173 1.00 91.31 293 ARG A O 1
ATOM 2197 N N . ARG A 1 294 ? -53.938 -5.544 96.081 1.00 92.44 294 ARG A N 1
ATOM 2198 C CA . ARG A 1 294 ? -53.214 -6.452 95.168 1.00 92.44 294 ARG A CA 1
ATOM 2199 C C . ARG A 1 294 ? -53.617 -6.255 93.706 1.00 92.44 294 ARG A C 1
ATOM 2201 O O . ARG A 1 294 ? -52.779 -6.424 92.823 1.00 92.44 294 ARG A O 1
ATOM 2208 N N . THR A 1 295 ? -54.883 -5.921 93.458 1.00 93.44 295 THR A N 1
ATOM 2209 C CA . THR A 1 295 ? -55.380 -5.602 92.114 1.00 93.44 295 THR A CA 1
ATOM 2210 C C . THR A 1 295 ? -54.737 -4.312 91.613 1.00 93.44 295 THR A C 1
ATOM 2212 O O . THR A 1 295 ? -54.148 -4.349 90.543 1.00 93.44 295 THR A O 1
ATOM 2215 N N . GLN A 1 296 ? -54.737 -3.227 92.402 1.00 90.00 296 GLN A N 1
ATOM 2216 C CA . GLN A 1 296 ? -54.033 -1.979 92.056 1.00 90.00 296 GLN A CA 1
ATOM 2217 C C . GLN A 1 296 ? -52.547 -2.207 91.759 1.00 90.00 296 GLN A C 1
ATOM 2219 O O . GLN A 1 296 ? -52.074 -1.798 90.703 1.00 90.00 296 GLN A O 1
ATOM 2224 N N . ASP A 1 297 ? -51.831 -2.908 92.645 1.00 91.38 297 ASP A N 1
ATOM 2225 C CA . ASP A 1 297 ? -50.401 -3.187 92.464 1.00 91.38 297 ASP A CA 1
ATOM 2226 C C . ASP A 1 297 ? -50.141 -3.936 91.138 1.00 91.38 297 ASP A C 1
ATOM 2228 O O . ASP A 1 297 ? -49.201 -3.618 90.410 1.00 91.38 297 ASP A O 1
ATOM 2232 N N . SER A 1 298 ? -51.017 -4.886 90.783 1.00 92.94 298 SER A N 1
ATOM 2233 C CA . SER A 1 298 ? -50.927 -5.635 89.520 1.00 92.94 298 SER A CA 1
ATOM 2234 C C . SER A 1 298 ? -51.250 -4.759 88.303 1.00 92.94 298 SER A C 1
ATOM 2236 O O . SER A 1 298 ? -50.591 -4.870 87.272 1.00 92.94 298 SER A O 1
ATOM 2238 N N . THR A 1 299 ? -52.245 -3.874 88.405 1.00 92.62 299 THR A N 1
ATOM 2239 C CA . THR A 1 299 ? -52.611 -2.942 87.328 1.00 92.62 299 THR A CA 1
ATOM 2240 C C . THR A 1 299 ? -51.462 -1.984 87.013 1.00 92.62 299 THR A C 1
ATOM 2242 O O . THR A 1 299 ? -51.149 -1.783 85.841 1.00 92.62 299 THR A O 1
ATOM 2245 N N . VAL A 1 300 ? -50.767 -1.473 88.037 1.00 90.81 300 VAL A N 1
ATOM 2246 C CA . VAL A 1 300 ? -49.580 -0.610 87.886 1.00 90.81 300 VAL A CA 1
ATOM 2247 C C . VAL A 1 300 ? -48.426 -1.347 87.193 1.00 90.81 300 VAL A C 1
ATOM 2249 O O . VAL A 1 300 ? -47.752 -0.788 86.318 1.00 90.81 300 VAL A O 1
ATOM 2252 N N . GLU A 1 301 ? -48.198 -2.617 87.539 1.00 91.69 301 GLU A N 1
ATOM 2253 C CA . GLU A 1 301 ? -47.170 -3.440 86.893 1.00 91.69 301 GLU A CA 1
ATOM 2254 C C . GLU A 1 301 ? -47.485 -3.670 85.404 1.00 91.69 301 GLU A C 1
ATOM 2256 O O . GLU A 1 301 ? -46.621 -3.466 84.546 1.00 91.69 301 GLU A O 1
ATOM 2261 N N . ILE A 1 302 ? -48.739 -4.003 85.070 1.00 93.00 302 ILE A N 1
ATOM 2262 C CA . ILE A 1 302 ? -49.173 -4.175 83.675 1.00 93.00 302 ILE A CA 1
ATOM 2263 C C . ILE A 1 302 ? -49.084 -2.846 82.913 1.00 93.00 302 ILE A C 1
ATOM 2265 O O . ILE A 1 302 ? -48.609 -2.824 81.777 1.00 93.00 302 ILE A O 1
ATOM 2269 N N . GLN A 1 303 ? -49.476 -1.730 83.527 1.00 91.12 303 GLN A N 1
ATOM 2270 C CA . GLN A 1 303 ? -49.399 -0.414 82.898 1.00 91.12 303 GLN A CA 1
ATOM 2271 C C . GLN A 1 303 ? -47.962 -0.042 82.523 1.00 91.12 303 GLN A C 1
ATOM 2273 O O . GLN A 1 303 ? -47.717 0.414 81.408 1.00 91.12 303 GLN A O 1
ATOM 2278 N N . THR A 1 304 ? -46.993 -0.353 83.386 1.00 92.75 304 THR A N 1
ATOM 2279 C CA . THR A 1 304 ? -45.565 -0.153 83.091 1.00 92.75 304 THR A CA 1
ATOM 2280 C C . THR A 1 304 ? -45.121 -0.937 81.845 1.00 92.75 304 THR A C 1
ATOM 2282 O O . THR A 1 304 ? -44.352 -0.433 81.020 1.00 92.75 304 THR A O 1
ATOM 2285 N N . ILE A 1 305 ? -45.620 -2.167 81.664 1.00 92.12 305 ILE A N 1
ATOM 2286 C CA . ILE A 1 305 ? -45.331 -2.996 80.480 1.00 92.12 305 ILE A CA 1
ATOM 2287 C C . ILE A 1 305 ? -45.958 -2.382 79.221 1.00 92.12 305 ILE A C 1
ATOM 2289 O O . ILE A 1 305 ? -45.296 -2.302 78.183 1.00 92.12 305 ILE A O 1
ATOM 2293 N N . VAL A 1 306 ? -47.206 -1.918 79.306 1.00 92.38 306 VAL A N 1
ATOM 2294 C CA . VAL A 1 306 ? -47.919 -1.280 78.186 1.00 92.38 306 VAL A CA 1
ATOM 2295 C C . VAL A 1 306 ? -47.234 0.022 77.766 1.00 92.38 306 VAL A C 1
ATOM 2297 O O . VAL A 1 306 ? -46.992 0.230 76.577 1.00 92.38 306 VAL A O 1
ATOM 2300 N N . GLU A 1 307 ? -46.816 0.855 78.717 1.00 90.00 307 GLU A N 1
ATOM 2301 C CA . GLU A 1 307 ? -46.052 2.078 78.441 1.00 90.00 307 GLU A CA 1
ATOM 2302 C C . GLU A 1 307 ? -44.708 1.770 77.763 1.00 90.00 307 GLU A C 1
ATOM 2304 O O . GLU A 1 307 ? -44.287 2.461 76.825 1.00 90.00 307 GLU A O 1
ATOM 2309 N N . HIS A 1 308 ? -44.032 0.697 78.186 1.00 91.19 308 HIS A N 1
ATOM 2310 C CA . HIS A 1 308 ? -42.812 0.233 77.532 1.00 91.19 308 HIS A CA 1
ATOM 2311 C C . HIS A 1 308 ? -43.075 -0.234 76.088 1.00 91.19 308 HIS A C 1
ATOM 2313 O O . HIS A 1 308 ? -42.295 0.096 75.184 1.00 91.19 308 HIS A O 1
ATOM 2319 N N . LEU A 1 309 ? -44.174 -0.960 75.845 1.00 90.31 309 LEU A N 1
ATOM 2320 C CA . LEU A 1 309 ? -44.595 -1.382 74.504 1.00 90.31 309 LEU A CA 1
ATOM 2321 C C . LEU A 1 309 ? -44.908 -0.179 73.605 1.00 90.31 309 LEU A C 1
ATOM 2323 O O . LEU A 1 309 ? -44.340 -0.084 72.518 1.00 90.31 309 LEU A O 1
ATOM 2327 N N . GLN A 1 310 ? -45.699 0.788 74.074 1.00 86.94 310 GLN A N 1
ATOM 2328 C CA . GLN A 1 310 ? -46.013 2.023 73.339 1.00 86.94 310 GLN A CA 1
ATOM 2329 C C . GLN A 1 310 ? -44.751 2.817 72.984 1.00 86.94 310 GLN A C 1
ATOM 2331 O O . GLN A 1 310 ? -44.592 3.297 71.858 1.00 86.94 310 GLN A O 1
ATOM 2336 N N . LYS A 1 311 ? -43.816 2.943 73.933 1.00 88.25 311 LYS A N 1
ATOM 2337 C CA . LYS A 1 311 ? -42.550 3.655 73.723 1.00 88.25 311 LYS A CA 1
ATOM 2338 C C . LYS A 1 311 ? -41.659 2.952 72.701 1.00 88.25 311 LYS A C 1
ATOM 2340 O O . LYS A 1 311 ? -41.023 3.621 71.883 1.00 88.25 311 LYS A O 1
ATOM 2345 N N . THR A 1 312 ? -41.600 1.624 72.746 1.00 85.75 312 THR A N 1
ATOM 2346 C CA . THR A 1 312 ? -40.809 0.817 71.805 1.00 85.75 312 THR A CA 1
ATOM 2347 C C . THR A 1 312 ? -41.424 0.856 70.408 1.00 85.75 312 THR A C 1
ATOM 2349 O O . THR A 1 312 ? -40.705 1.066 69.434 1.00 85.75 312 THR A O 1
ATOM 2352 N N . ASN A 1 313 ? -42.751 0.767 70.317 1.00 87.00 313 ASN A N 1
ATOM 2353 C CA . ASN A 1 313 ? -43.495 0.889 69.068 1.00 87.00 313 ASN A CA 1
ATOM 2354 C C . ASN A 1 313 ? -43.280 2.276 68.422 1.00 87.00 313 ASN A C 1
ATOM 2356 O O . ASN A 1 313 ? -42.824 2.357 67.282 1.00 87.00 313 ASN A O 1
ATOM 2360 N N . ARG A 1 314 ? -43.421 3.376 69.184 1.00 82.19 314 ARG A N 1
ATOM 2361 C CA . ARG A 1 314 ? -43.108 4.735 68.689 1.00 82.19 314 ARG A CA 1
ATOM 2362 C C . ARG A 1 314 ? -41.679 4.866 68.166 1.00 82.19 314 ARG A C 1
ATOM 2364 O O . ARG A 1 314 ? -41.469 5.470 67.118 1.00 82.19 314 ARG A O 1
ATOM 2371 N N . LYS A 1 315 ? -40.690 4.301 68.865 1.00 81.31 315 LYS A N 1
ATOM 2372 C CA . LYS A 1 315 ? -39.297 4.301 68.386 1.00 81.31 315 LYS A CA 1
ATOM 2373 C C . LYS A 1 315 ? -39.139 3.556 67.062 1.00 81.31 315 LYS A C 1
ATOM 2375 O O . LYS A 1 315 ? -38.385 4.018 66.216 1.00 81.31 315 LYS A O 1
ATOM 2380 N N . CYS A 1 316 ? -39.838 2.437 66.885 1.00 76.19 316 CYS A N 1
ATOM 2381 C CA . CYS A 1 316 ? -39.820 1.678 65.639 1.00 76.19 316 CYS A CA 1
ATOM 2382 C C . CYS 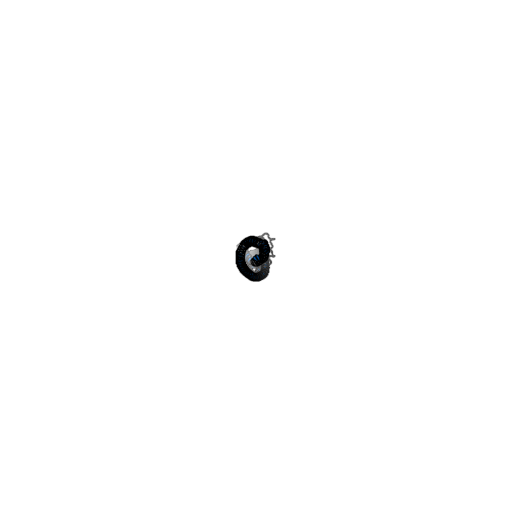A 1 316 ? -40.460 2.477 64.490 1.00 76.19 316 CYS A C 1
ATOM 2384 O O . CYS A 1 316 ? -39.862 2.572 63.424 1.00 76.19 316 CYS A O 1
ATOM 2386 N N . SER A 1 317 ? -41.584 3.163 64.740 1.00 68.88 317 SER A N 1
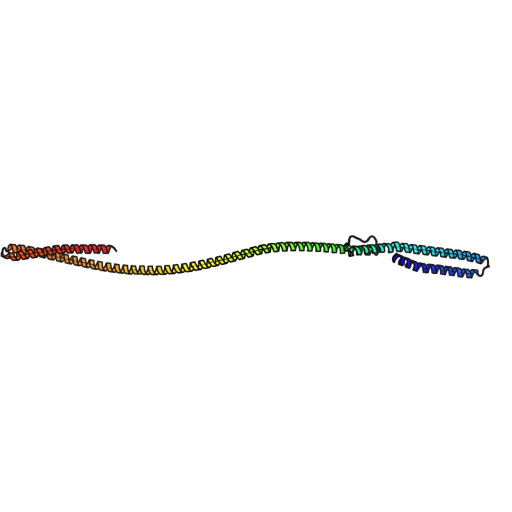ATOM 2387 C CA . SER A 1 317 ? -42.248 4.026 63.744 1.00 68.88 317 SER A CA 1
ATOM 2388 C C . SER A 1 317 ? -41.421 5.248 63.303 1.00 68.88 317 SER A C 1
ATOM 2390 O O . SER A 1 317 ? -41.594 5.732 62.193 1.00 68.88 317 SER A O 1
ATOM 2392 N N . LEU A 1 318 ? -40.508 5.734 64.156 1.00 62.69 318 LEU A N 1
ATOM 2393 C CA . LEU A 1 318 ? -39.602 6.866 63.890 1.00 62.69 318 LEU A CA 1
ATOM 2394 C C . LEU A 1 318 ? -38.270 6.452 63.241 1.00 62.69 318 LEU A C 1
ATOM 2396 O O . LEU A 1 318 ? -37.458 7.315 62.923 1.00 62.69 318 LEU A O 1
ATOM 2400 N N . CYS A 1 319 ? -38.004 5.150 63.107 1.00 58.94 319 CYS A N 1
ATOM 2401 C CA . CYS A 1 319 ? -36.800 4.631 62.446 1.00 58.94 319 CYS A CA 1
ATOM 2402 C C . CYS A 1 319 ? -36.938 4.578 60.914 1.00 58.94 319 CYS A C 1
ATOM 2404 O O . CYS A 1 319 ? -36.017 4.117 60.241 1.00 58.94 319 CYS A O 1
ATOM 2406 N N . TYR A 1 320 ? -38.082 5.031 60.398 1.00 50.44 320 TYR A N 1
ATOM 2407 C CA . TYR A 1 320 ? -38.401 5.159 58.983 1.00 50.44 320 TYR A CA 1
ATOM 2408 C C . TYR A 1 320 ? -38.147 6.588 58.492 1.00 50.44 320 TYR A C 1
ATOM 2410 O O . TYR A 1 320 ? -38.543 7.533 59.213 1.00 50.44 320 TYR A O 1
#

Foldseek 3Di:
DDPLCCVLVVVLVVVLVVVLVVLVVVLVVVLVVVLVVLVPDDDPVSVVVSVVSVVVSVVVSVVVSVVSCVVSVVVSVCCCVVPVVVVVVLVVLVVVQVVCVVVVNRDLVDADDLPDPDPSNVVSVVVNVVSVVVVVVVVVVVVVVVVVVVVVVVVVVVVVVVVVVVVVVVVVVVVVVVVVVVVVVVVVVVVVVVVVVVVVVVVVVVVVVVVVVVVVVVVVVVVVVVVVVVVVLVVLVVLLVVLVVLLVVLVVQLVVLVVQLVVLVVQLVVLVVVPPVSVVSNVVSVVSNVVSVVSNVVSVVVNVVSVVSNVVSVVVNVVD